Protein AF-Q9FH37-F1 (afdb_monomer_lite)

Sequence (234 aa):
MVSPENANWICDLIDADYGSFTIQGPGFSWPVQQPIGVSSNSSAGVDGSAGNSEASKEPGSKKRGRCESSSATSSKACREKQRRDRLNDKFMELGAILEPGNPPKTDKAAILVDAVRMVTQLRGEAQKLKDSNSSLQDKIKELKTEKNELRDEKQRLKTEKEKLEQQLKAMNAPQPSFFPAPPMMPTAFASAQGQAPGNKMVPIISYPGVAMWQFMPPASVDTSQDHVLRPPVA

pLDDT: mean 71.74, std 22.33, range [36.03, 98.81]

GO terms:
  GO:0005634 nucleus (C, IDA)
  GO:0005515 protein binding (F, IPI)
  GO:0006355 regulation of DNA-templated transcription (P, TAS)
  GO:0019760 glucosinolate metabolic process (P, IMP)
  GO:0000976 transcription cis-regulatory region binding (F, IPI)

InterPro domains:
  IPR011598 Myc-type, basic helix-loop-helix (bHLH) domain [PS50888] (71-122)
  IPR011598 Myc-type, basic helix-loop-helix (bHLH) domain [SM00353] (77-128)
  IPR036638 Helix-loop-helix DNA-binding domain superfamily [G3DSA:4.10.280.10] (62-120)
  IPR036638 Helix-loop-helix DNA-binding domain superfamily [SSF47459] (62-137)
  IPR044818 Transcription factor ILR3-like [PTHR46133] (19-234)
  IPR057075 Iron-related transcription factor 3, bHLH domain [PF23177] (72-161)

Radius of gyration: 47.77 Å; chains: 1; bounding box: 108×84×130 Å

Foldseek 3Di:
DDDDDDPCVVVVVVPPDPDDDDDDDDDDDDDDDDDDDDDDDDDDDDDDDDDDDDDDDDDDDDDDDDDPDDPPDDDPVRVVVVVVVVVQVVQQVLQCVLDPPDDGDPDSVVSVVSVVVVVVVVVVVVVVVVVVVVVVVVVVVVVVVVVVVVVVVVVVVVVVVVVVVVVVCVVPPPDPPPDDDDDDDDDDDDDDDDDDDDDPDDDPPPPDPDDCVVVDDPVVVDCVCVVVVDDDDD

Organism: Arabidopsis thaliana (NCBI:txid3702)

Secondary structure (DSSP, 8-state):
-PPPPP-THHHHHHHS--S-----S--------PPP--------------------------S-------TT---HHHHHHHHHHHHHHHHHHHHHHHSTTSPPP--HHHHHHHHHHHHHHHHHHHHHHHHHHHHHHHHHHHHHHHHHHHHHHHHHHHHHHHHHHHHHHHHSS-----SPPPPPPP-------------------------GGGGS-GGGS--TTHHHHSPPP-

Structure (mmCIF, N/CA/C/O backbone):
data_AF-Q9FH37-F1
#
_entry.id   AF-Q9FH37-F1
#
loop_
_atom_site.group_PDB
_atom_site.id
_atom_site.type_symbol
_atom_site.label_atom_id
_atom_site.label_alt_id
_atom_site.label_comp_id
_atom_site.label_asym_id
_atom_site.label_entity_id
_atom_site.label_seq_id
_atom_site.pdbx_PDB_ins_code
_atom_site.Cartn_x
_atom_site.Cartn_y
_atom_site.Cartn_z
_atom_site.occupancy
_atom_site.B_iso_or_equiv
_atom_site.auth_seq_id
_atom_site.auth_comp_id
_atom_site.auth_asym_id
_atom_site.auth_atom_id
_atom_site.pdbx_PDB_model_num
ATOM 1 N N . MET A 1 1 ? 7.361 37.239 -18.761 1.00 51.00 1 MET A N 1
ATOM 2 C CA . MET A 1 1 ? 6.430 36.382 -17.998 1.00 51.00 1 MET A CA 1
ATOM 3 C C . MET A 1 1 ? 6.103 35.189 -18.884 1.00 51.00 1 MET A C 1
ATOM 5 O O . MET A 1 1 ? 5.455 35.382 -19.901 1.00 51.00 1 MET A O 1
ATOM 9 N N . VAL A 1 2 ? 6.670 34.014 -18.599 1.00 51.75 2 VAL A N 1
ATOM 10 C CA . VAL A 1 2 ? 6.401 32.768 -19.343 1.00 51.75 2 VAL A CA 1
ATOM 11 C C . VAL A 1 2 ? 5.257 32.053 -18.631 1.00 51.75 2 VAL A C 1
ATOM 13 O O . VAL A 1 2 ? 5.350 31.789 -17.436 1.00 51.75 2 VAL A O 1
ATOM 16 N N . SER A 1 3 ? 4.166 31.824 -19.360 1.00 59.44 3 SER A N 1
ATOM 17 C CA . SER A 1 3 ? 2.970 31.122 -18.886 1.00 59.44 3 SER A CA 1
ATOM 18 C C . SER A 1 3 ? 3.271 29.621 -18.762 1.00 59.44 3 SER A C 1
ATOM 20 O O . SER A 1 3 ? 3.870 29.076 -19.690 1.00 59.44 3 SER A O 1
ATOM 22 N N . PRO A 1 4 ? 2.890 28.937 -17.669 1.00 67.69 4 PRO A N 1
ATOM 23 C CA . PRO A 1 4 ? 3.110 27.500 -17.546 1.00 67.69 4 PRO A CA 1
ATOM 24 C C . PRO A 1 4 ? 2.194 26.740 -18.518 1.00 67.69 4 PRO A C 1
ATOM 26 O O . PRO A 1 4 ? 0.983 26.961 -18.546 1.00 67.69 4 PRO A O 1
ATOM 29 N N . GLU A 1 5 ? 2.787 25.873 -19.341 1.00 65.88 5 GLU A N 1
ATOM 30 C CA . GLU A 1 5 ? 2.075 24.971 -20.249 1.00 65.88 5 GLU A CA 1
ATOM 31 C C . GLU A 1 5 ? 1.197 23.997 -19.447 1.00 65.88 5 GLU A C 1
ATOM 33 O O . GLU A 1 5 ? 1.632 23.347 -18.497 1.00 65.88 5 GLU A O 1
ATOM 38 N N . ASN A 1 6 ? -0.074 23.951 -19.834 1.00 58.12 6 ASN A N 1
ATOM 39 C CA . ASN A 1 6 ? -1.167 23.223 -19.208 1.00 58.12 6 ASN A CA 1
ATOM 40 C C . ASN A 1 6 ? -0.972 21.691 -19.307 1.00 58.12 6 ASN A C 1
ATOM 42 O O . ASN A 1 6 ? -0.981 21.130 -20.402 1.00 58.12 6 ASN A O 1
ATOM 46 N N . ALA A 1 7 ? -0.834 21.014 -18.161 1.00 65.06 7 ALA A N 1
ATOM 47 C CA . ALA A 1 7 ? -0.625 19.566 -18.040 1.00 65.06 7 ALA A CA 1
ATOM 48 C C . ALA A 1 7 ? -1.929 18.730 -17.998 1.00 65.06 7 ALA A C 1
ATOM 50 O O . ALA A 1 7 ? -1.902 17.572 -17.583 1.00 65.06 7 ALA A O 1
ATOM 51 N N . ASN A 1 8 ? -3.070 19.279 -18.431 1.00 61.53 8 ASN A N 1
ATOM 52 C CA . ASN A 1 8 ? -4.375 18.613 -18.300 1.00 61.53 8 ASN A CA 1
ATOM 53 C C . ASN A 1 8 ? -4.590 17.390 -19.210 1.00 61.53 8 ASN A C 1
ATOM 55 O O . ASN A 1 8 ? -5.489 16.603 -18.938 1.00 61.53 8 ASN A O 1
ATOM 59 N N . TRP A 1 9 ? -3.767 17.167 -20.239 1.00 81.00 9 TRP A N 1
ATOM 60 C CA . TRP A 1 9 ? -3.944 16.016 -21.142 1.00 81.00 9 TRP A CA 1
ATOM 61 C C . TRP A 1 9 ? -3.701 14.655 -20.461 1.00 81.00 9 TRP A C 1
ATOM 63 O O . TRP A 1 9 ? -4.148 13.626 -20.962 1.00 81.00 9 TRP A O 1
ATOM 73 N N . ILE A 1 10 ? -3.006 14.633 -19.317 1.00 64.69 10 ILE A N 1
ATOM 74 C CA . ILE A 1 10 ? -2.799 13.408 -18.532 1.00 64.69 10 ILE A CA 1
ATOM 75 C C . ILE A 1 10 ? -4.084 12.959 -17.827 1.00 64.69 10 ILE A C 1
ATOM 77 O O . ILE A 1 10 ? -4.285 11.757 -17.670 1.00 64.69 10 ILE A O 1
ATOM 81 N N . CYS A 1 11 ? -4.962 13.890 -17.439 1.00 56.81 11 CYS A N 1
ATOM 82 C CA . CYS A 1 11 ? -6.229 13.554 -16.789 1.00 56.81 11 CYS A CA 1
ATOM 83 C C . CYS A 1 11 ? -7.179 12.838 -17.760 1.00 56.81 11 CYS A C 1
ATOM 85 O O . CYS A 1 11 ? -7.791 11.841 -17.386 1.00 56.81 11 CYS A O 1
ATOM 87 N N . ASP A 1 12 ? -7.202 13.252 -19.030 1.00 58.31 12 ASP A N 1
ATOM 88 C CA . ASP A 1 12 ? -8.061 12.638 -20.053 1.00 58.31 12 ASP A CA 1
ATOM 89 C C . ASP A 1 12 ? -7.682 11.174 -20.355 1.00 58.31 12 ASP A C 1
ATOM 91 O O . ASP A 1 12 ? -8.530 10.387 -20.765 1.00 58.31 12 ASP A O 1
ATOM 95 N N . LEU A 1 13 ? -6.432 10.763 -20.101 1.00 58.25 13 LEU A N 1
ATOM 96 C CA . LEU A 1 13 ? -6.005 9.363 -20.253 1.00 58.25 13 LEU A CA 1
ATOM 97 C C . LEU A 1 13 ? -6.378 8.491 -19.039 1.00 58.25 13 LEU A C 1
ATOM 99 O O . LEU A 1 13 ? -6.334 7.263 -19.119 1.00 58.25 13 LEU A O 1
ATOM 103 N N . ILE A 1 14 ? -6.709 9.115 -17.907 1.00 58.34 14 ILE A N 1
ATOM 104 C CA . ILE A 1 14 ? -7.050 8.433 -16.652 1.00 58.34 14 ILE A CA 1
ATOM 105 C C . ILE A 1 14 ? -8.559 8.158 -16.575 1.00 58.34 14 ILE A C 1
ATOM 107 O O . ILE A 1 14 ? -8.947 7.130 -16.021 1.00 58.34 14 ILE A O 1
ATOM 111 N N . ASP A 1 15 ? -9.391 8.998 -17.195 1.00 55.94 15 ASP A N 1
ATOM 112 C CA . ASP A 1 15 ? -10.853 8.838 -17.191 1.00 55.94 15 ASP A CA 1
ATOM 113 C C . ASP A 1 15 ? -11.409 8.014 -18.374 1.00 55.94 15 ASP A C 1
ATOM 115 O O . ASP A 1 15 ? -12.576 7.620 -18.353 1.00 55.94 15 ASP A O 1
ATOM 119 N N . ALA A 1 16 ? -10.596 7.702 -19.391 1.00 57.41 16 ALA A N 1
ATOM 120 C CA . ALA A 1 16 ? -11.089 7.183 -20.672 1.00 57.41 16 ALA A CA 1
ATOM 121 C C . ALA A 1 16 ? -11.185 5.651 -20.841 1.00 57.41 16 ALA A C 1
ATOM 123 O O . ALA A 1 16 ? -11.584 5.229 -21.922 1.00 57.41 16 ALA A O 1
ATOM 124 N N . ASP A 1 17 ? -10.880 4.795 -19.854 1.00 48.19 17 ASP A N 1
ATOM 125 C CA . ASP A 1 17 ? -11.093 3.346 -20.064 1.00 48.19 17 ASP A CA 1
ATOM 126 C C . ASP A 1 17 ? -11.334 2.532 -18.776 1.00 48.19 17 ASP A C 1
ATOM 128 O O . ASP A 1 17 ? -10.464 1.841 -18.242 1.00 48.19 17 ASP A O 1
ATOM 132 N N . TYR A 1 18 ? -12.582 2.564 -18.294 1.00 49.81 18 TYR A N 1
ATOM 133 C CA . TYR A 1 18 ? -13.193 1.443 -17.566 1.00 49.81 18 TYR A CA 1
ATOM 134 C C . TYR A 1 18 ? -13.559 0.353 -18.591 1.00 49.81 18 TYR A C 1
ATOM 136 O O . TYR A 1 18 ? -14.726 0.110 -18.888 1.00 49.81 18 TYR A O 1
ATOM 144 N N . GLY A 1 19 ? -12.547 -0.281 -19.176 1.00 44.78 19 GLY A N 1
ATOM 145 C CA . GLY A 1 19 ? -12.723 -1.238 -20.261 1.00 44.78 19 GLY A CA 1
ATOM 146 C C . GLY A 1 19 ? -11.503 -2.137 -20.382 1.00 44.78 19 GLY A C 1
ATOM 147 O O . GLY A 1 19 ? -10.448 -1.716 -20.826 1.00 44.78 19 GLY A O 1
ATOM 148 N N . SER A 1 20 ? -11.647 -3.377 -19.917 1.00 36.75 20 SER A N 1
ATOM 149 C CA . SER A 1 20 ? -10.741 -4.521 -20.090 1.00 36.75 20 SER A CA 1
ATOM 150 C C . SER A 1 20 ? -9.652 -4.358 -21.172 1.00 36.75 20 SER A C 1
ATOM 152 O O . SER A 1 20 ? -9.883 -4.661 -22.342 1.00 36.75 20 SER A O 1
ATOM 154 N N . PHE A 1 21 ? -8.432 -3.970 -20.784 1.00 42.75 21 PHE A N 1
ATOM 155 C CA . PHE A 1 21 ? -7.265 -4.133 -21.651 1.00 42.75 21 PHE A CA 1
ATOM 156 C C . PHE A 1 21 ? -6.547 -5.432 -21.277 1.00 42.75 21 PHE A C 1
ATOM 158 O O . PHE A 1 21 ? -5.747 -5.500 -20.343 1.00 42.75 21 PHE A O 1
ATOM 165 N N . THR A 1 22 ? -6.879 -6.499 -22.003 1.00 39.38 22 THR A N 1
ATOM 166 C CA . THR A 1 22 ? -6.194 -7.792 -21.910 1.00 39.38 22 THR A CA 1
ATOM 167 C C . THR A 1 22 ? -4.889 -7.691 -22.707 1.00 39.38 22 THR A C 1
ATOM 169 O O . THR A 1 22 ? -4.903 -7.824 -23.927 1.00 39.38 22 THR A O 1
ATOM 172 N N . ILE A 1 23 ? -3.752 -7.423 -22.054 1.00 44.50 23 ILE A N 1
ATOM 173 C CA . ILE A 1 23 ? -2.437 -7.472 -22.720 1.00 44.50 23 ILE A CA 1
ATOM 174 C C . ILE A 1 23 ? -1.998 -8.937 -22.816 1.00 44.50 23 ILE A C 1
ATOM 176 O O . ILE A 1 23 ? -1.414 -9.493 -21.887 1.00 44.50 23 ILE A O 1
ATOM 180 N N . GLN A 1 24 ? -2.296 -9.570 -23.952 1.00 41.78 24 GLN A N 1
ATOM 181 C CA . GLN A 1 24 ? -1.564 -10.747 -24.418 1.00 41.78 24 GLN A CA 1
ATOM 182 C C . GLN A 1 24 ? -0.189 -10.312 -24.957 1.00 41.78 24 GLN A C 1
ATOM 184 O O . GLN A 1 24 ? -0.035 -9.208 -25.474 1.00 41.78 24 GLN A O 1
ATOM 189 N N . GLY A 1 25 ? 0.814 -11.174 -24.764 1.00 38.06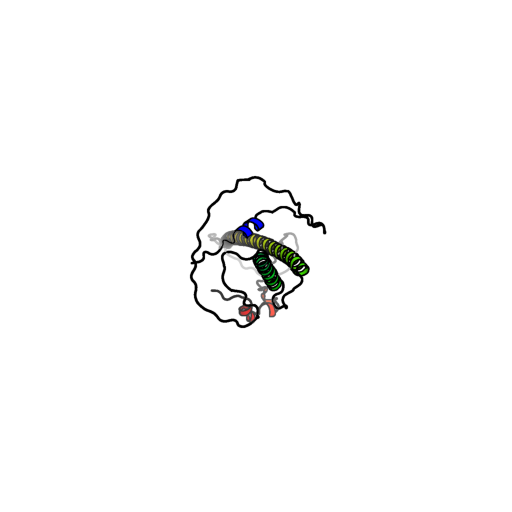 25 GLY A N 1
ATOM 190 C CA . GLY A 1 25 ? 2.238 -10.939 -25.030 1.00 38.06 25 GLY A CA 1
ATOM 191 C C . GLY A 1 25 ? 2.635 -10.648 -26.492 1.00 38.06 25 GLY A C 1
ATOM 192 O O . GLY A 1 25 ? 1.797 -10.447 -27.364 1.00 38.06 25 GLY A O 1
ATOM 193 N N . PRO A 1 26 ? 3.948 -10.575 -26.764 1.00 39.66 26 PRO A N 1
ATOM 194 C CA . PRO A 1 26 ? 4.593 -9.401 -27.339 1.00 39.66 26 PRO A CA 1
ATOM 195 C C . PRO A 1 26 ? 4.532 -9.368 -28.869 1.00 39.66 26 PRO A C 1
ATOM 197 O O . PRO A 1 26 ? 5.073 -10.232 -29.553 1.00 39.66 26 PRO A O 1
ATOM 200 N N . GLY A 1 27 ? 3.953 -8.297 -29.402 1.00 39.53 27 GLY A N 1
ATOM 201 C CA . GLY A 1 27 ? 3.953 -7.989 -30.827 1.00 39.53 27 GLY A CA 1
ATOM 202 C C . GLY A 1 27 ? 3.628 -6.518 -31.039 1.00 39.53 27 GLY A C 1
ATOM 203 O O . GLY A 1 27 ? 2.481 -6.155 -31.271 1.00 39.53 27 GLY A O 1
ATOM 204 N N . PHE A 1 28 ? 4.637 -5.654 -30.921 1.00 37.94 28 PHE A N 1
ATOM 205 C CA . PHE A 1 28 ? 4.519 -4.248 -31.301 1.00 37.94 28 PHE A CA 1
ATOM 206 C C . PHE A 1 28 ? 4.193 -4.154 -32.799 1.00 37.94 28 PHE A C 1
ATOM 208 O O . PHE A 1 28 ? 5.048 -4.428 -33.638 1.00 37.94 28 PHE A O 1
ATOM 215 N N . SER A 1 29 ? 2.981 -3.718 -33.141 1.00 44.75 29 SER A N 1
ATOM 216 C CA . SER A 1 29 ? 2.674 -3.184 -34.469 1.00 44.75 29 SER A CA 1
ATOM 217 C C . SER A 1 29 ? 1.838 -1.916 -34.300 1.00 44.75 29 SER A C 1
ATOM 219 O O . SER A 1 29 ? 0.693 -1.955 -33.866 1.00 44.75 29 SER A O 1
ATOM 221 N N . TRP A 1 30 ? 2.448 -0.762 -34.568 1.00 45.38 30 TRP A N 1
ATOM 222 C CA . TRP A 1 30 ? 1.703 0.482 -34.757 1.00 45.38 30 TRP A CA 1
ATOM 223 C C . TRP A 1 30 ? 1.328 0.575 -36.240 1.00 45.38 30 TRP A C 1
ATOM 225 O O . TRP A 1 30 ? 2.212 0.387 -37.083 1.00 45.38 30 TRP A O 1
ATOM 235 N N . PRO A 1 31 ? 0.068 0.874 -36.596 1.00 56.94 31 PRO A N 1
ATOM 236 C CA . PRO A 1 31 ? -0.305 1.079 -37.984 1.00 56.94 31 PRO A CA 1
ATOM 237 C C . PRO A 1 31 ? 0.197 2.456 -38.440 1.00 56.94 31 PRO A C 1
ATOM 239 O O . PRO A 1 31 ? -0.286 3.496 -37.999 1.00 56.94 31 PRO A O 1
ATOM 242 N N . VAL A 1 32 ? 1.185 2.467 -39.337 1.00 47.66 32 VAL A N 1
ATOM 243 C CA . VAL A 1 32 ? 1.506 3.639 -40.161 1.00 47.66 32 VAL A CA 1
ATOM 244 C C . VAL A 1 32 ? 0.423 3.743 -41.231 1.00 47.66 32 VAL A C 1
ATOM 246 O O . VAL A 1 32 ? 0.390 2.930 -42.152 1.00 47.66 32 VAL A O 1
ATOM 249 N N . GLN A 1 33 ? -0.451 4.743 -41.119 1.00 47.16 33 GLN A N 1
ATOM 250 C CA . GLN A 1 33 ? -1.333 5.155 -42.209 1.00 47.16 33 GLN A CA 1
ATOM 251 C C . GLN A 1 33 ? -0.917 6.533 -42.750 1.00 47.16 33 GLN A C 1
ATOM 253 O O . GLN A 1 33 ? -0.410 7.392 -42.034 1.00 47.16 33 GLN A O 1
ATOM 258 N N . GLN A 1 34 ? -1.054 6.633 -44.068 1.00 46.88 34 GLN A N 1
ATOM 259 C CA . GLN A 1 34 ? -0.417 7.504 -45.057 1.00 46.88 34 GLN A CA 1
ATOM 260 C C . GLN A 1 34 ? -0.869 8.993 -45.067 1.00 46.88 34 GLN A C 1
ATOM 262 O O . GLN A 1 34 ? -1.761 9.367 -44.310 1.00 46.88 34 GLN A O 1
ATOM 267 N N . PRO A 1 35 ? -0.218 9.863 -45.880 1.00 42.03 35 PRO A N 1
ATOM 268 C CA . PRO A 1 35 ? -0.064 11.293 -45.617 1.00 42.03 35 PRO A CA 1
ATOM 269 C C . PRO A 1 35 ? -1.174 12.177 -46.204 1.00 42.03 35 PRO A C 1
ATOM 271 O O . PRO A 1 35 ? -1.732 11.896 -47.263 1.00 42.03 35 PRO A O 1
ATOM 274 N N . ILE A 1 36 ? -1.420 13.310 -45.540 1.00 54.34 36 ILE A N 1
ATOM 275 C CA . ILE A 1 36 ? -2.293 14.391 -46.017 1.00 54.34 36 ILE A CA 1
ATOM 276 C C . ILE A 1 36 ? -1.562 15.185 -47.103 1.00 54.34 36 ILE A C 1
ATOM 278 O O . ILE A 1 36 ? -0.421 15.615 -46.925 1.00 54.34 36 ILE A O 1
ATOM 282 N N . GLY A 1 37 ? -2.231 15.336 -48.244 1.00 44.91 37 GLY A N 1
ATOM 283 C CA . GLY A 1 37 ? -1.722 16.014 -49.422 1.00 44.91 37 GLY A CA 1
ATOM 284 C C . GLY A 1 37 ? -1.920 17.531 -49.462 1.00 44.91 37 GLY A C 1
ATOM 285 O O . GLY A 1 37 ? -2.526 18.148 -48.594 1.00 44.91 37 GLY A O 1
ATOM 286 N N . VAL A 1 38 ? -1.471 18.043 -50.612 1.00 42.38 38 VAL A N 1
ATOM 287 C CA . VAL A 1 38 ? -1.905 19.252 -51.329 1.00 42.38 38 VAL A CA 1
ATOM 288 C C . VAL A 1 38 ? -1.475 20.610 -50.754 1.00 42.38 38 VAL A C 1
ATOM 290 O O . VAL A 1 38 ? -2.142 21.193 -49.908 1.00 42.38 38 VAL A O 1
ATOM 293 N N . SER A 1 39 ? -0.427 21.196 -51.344 1.00 43.56 39 SER A N 1
ATOM 294 C CA . SER A 1 39 ? -0.581 22.391 -52.199 1.00 43.56 39 SER A CA 1
ATOM 295 C C . SER A 1 39 ? 0.755 22.831 -52.801 1.00 43.56 39 SER A C 1
ATOM 297 O O . SER A 1 39 ? 1.699 23.191 -52.101 1.00 43.56 39 SER A O 1
ATOM 299 N N . SER A 1 40 ? 0.803 22.802 -54.132 1.00 41.91 40 SER A N 1
ATOM 300 C CA . SER A 1 40 ? 1.733 23.560 -54.968 1.00 41.91 40 SER A CA 1
ATOM 301 C C . SER A 1 40 ? 1.447 25.060 -54.829 1.00 41.91 40 SER A C 1
ATOM 303 O O . SER A 1 40 ? 0.297 25.413 -54.590 1.00 41.91 40 SER A O 1
ATOM 305 N N . ASN A 1 41 ? 2.461 25.922 -54.992 1.00 47.75 41 ASN A N 1
ATOM 306 C CA . ASN A 1 41 ? 2.392 27.129 -55.833 1.00 47.75 41 ASN A CA 1
ATOM 307 C C . ASN A 1 41 ? 3.756 27.850 -55.934 1.00 47.75 41 ASN A C 1
ATOM 309 O O . ASN A 1 41 ? 4.321 28.323 -54.954 1.00 47.75 41 ASN A O 1
ATOM 313 N N . SER A 1 42 ? 4.254 27.863 -57.175 1.00 43.56 42 SER A N 1
ATOM 314 C CA . SER A 1 42 ? 4.895 28.953 -57.933 1.00 43.56 42 SER A CA 1
ATOM 315 C C . SER A 1 42 ? 5.838 29.971 -57.262 1.00 43.56 42 SER A C 1
ATOM 317 O O . SER A 1 42 ? 5.446 30.837 -56.489 1.00 43.56 42 SER A O 1
ATOM 319 N N . SER A 1 43 ? 7.067 29.913 -57.777 1.00 36.03 43 SER A N 1
ATOM 320 C CA . SER A 1 43 ? 8.114 30.931 -57.953 1.00 36.03 43 SER A CA 1
ATOM 321 C C . SER A 1 43 ? 7.655 32.352 -58.360 1.00 36.03 43 SER A C 1
ATOM 323 O O . SER A 1 43 ? 6.859 32.505 -59.281 1.00 36.03 43 SER A O 1
ATOM 325 N N . ALA A 1 44 ? 8.251 33.363 -57.706 1.00 51.47 44 ALA A N 1
ATOM 326 C CA . ALA A 1 44 ? 8.668 34.707 -58.173 1.00 51.47 44 ALA A CA 1
ATOM 327 C C . ALA A 1 44 ? 9.289 35.411 -56.936 1.00 51.47 44 ALA A C 1
ATOM 329 O O . ALA A 1 44 ? 8.674 35.420 -55.879 1.00 51.47 44 ALA A O 1
ATOM 330 N N . GLY A 1 45 ? 10.559 35.818 -56.889 1.00 45.31 45 GLY A N 1
ATOM 331 C CA . GLY A 1 45 ? 11.138 36.931 -57.636 1.00 45.31 45 GLY A CA 1
ATOM 332 C C . GLY A 1 45 ? 11.182 38.181 -56.743 1.00 45.31 45 GLY A C 1
ATOM 333 O O . GLY A 1 45 ? 10.196 38.899 -56.675 1.00 45.31 45 GLY A O 1
ATOM 334 N N . VAL A 1 46 ? 12.299 38.435 -56.052 1.00 61.12 46 VAL A N 1
ATOM 335 C CA . VAL A 1 46 ? 12.705 39.792 -55.633 1.00 61.12 46 VAL A CA 1
ATOM 336 C C . VAL A 1 46 ? 14.194 39.802 -55.284 1.00 61.12 46 VAL A C 1
ATOM 338 O O . VAL A 1 46 ? 14.662 39.134 -54.364 1.00 61.12 46 VAL A O 1
ATOM 341 N N . ASP A 1 47 ? 14.900 40.548 -56.121 1.00 45.66 47 ASP A N 1
ATOM 342 C CA . ASP A 1 47 ? 16.310 40.901 -56.100 1.00 45.66 47 ASP A CA 1
ATOM 343 C C . ASP A 1 47 ? 16.556 41.997 -55.044 1.00 45.66 47 ASP A C 1
ATOM 345 O O . ASP A 1 47 ? 15.697 42.853 -54.821 1.00 45.66 47 ASP A O 1
ATOM 349 N N . GLY A 1 48 ? 17.700 41.958 -54.360 1.00 50.78 48 GLY A N 1
ATOM 350 C CA . GLY A 1 48 ? 17.943 42.718 -53.128 1.00 50.78 48 GLY A CA 1
ATOM 351 C C . GLY A 1 48 ? 19.396 43.152 -52.963 1.00 50.78 48 GLY A C 1
ATOM 352 O O . GLY A 1 48 ? 20.115 42.612 -52.131 1.00 50.78 48 GLY A O 1
ATOM 353 N N . SER A 1 49 ? 19.775 44.113 -53.806 1.00 54.34 49 SER A N 1
ATOM 354 C CA . SER A 1 49 ? 20.885 45.081 -53.781 1.00 54.34 49 SER A CA 1
ATOM 355 C C . SER A 1 49 ? 22.013 44.957 -52.741 1.00 54.34 49 SER A C 1
ATOM 357 O O . SER A 1 49 ? 21.820 45.034 -51.529 1.00 54.34 49 SER A O 1
ATOM 359 N N . ALA A 1 50 ? 23.230 44.958 -53.290 1.00 48.53 50 ALA A N 1
ATOM 360 C CA . ALA A 1 50 ? 24.531 45.027 -52.642 1.00 48.53 50 ALA A CA 1
ATOM 361 C C . ALA A 1 50 ? 24.801 46.343 -51.883 1.00 48.53 50 ALA A C 1
ATOM 363 O O . ALA A 1 50 ? 24.482 47.432 -52.357 1.00 48.53 50 ALA A O 1
ATOM 364 N N . GLY A 1 51 ? 25.495 46.224 -50.747 1.00 64.00 51 GLY A N 1
ATOM 365 C CA . GLY A 1 51 ? 26.185 47.311 -50.055 1.00 64.00 51 GLY A CA 1
ATOM 366 C C . GLY A 1 51 ? 27.626 46.891 -49.772 1.00 64.00 51 GLY A C 1
ATOM 367 O O . GLY A 1 51 ? 27.873 46.071 -48.892 1.00 64.00 51 GLY A O 1
ATOM 368 N N . ASN A 1 52 ? 28.562 47.417 -50.563 1.00 46.22 52 ASN A N 1
ATOM 369 C CA . ASN A 1 52 ? 30.002 47.226 -50.414 1.00 46.22 52 ASN A CA 1
ATOM 370 C C . ASN A 1 52 ? 30.555 48.257 -49.416 1.00 46.22 52 ASN A C 1
ATOM 372 O O . ASN A 1 52 ? 30.292 49.450 -49.556 1.00 46.22 52 ASN A O 1
ATOM 376 N N . SER A 1 53 ? 31.348 47.809 -48.446 1.00 61.34 53 SER A N 1
ATOM 377 C CA . SER A 1 53 ? 32.230 48.660 -47.648 1.00 61.34 53 SER A CA 1
ATOM 378 C C . SER A 1 53 ? 33.555 47.928 -47.471 1.00 61.34 53 SER A C 1
ATOM 380 O O . SER A 1 53 ? 33.633 46.830 -46.926 1.00 61.34 53 SER A O 1
ATOM 382 N N . GLU A 1 54 ? 34.577 48.560 -48.024 1.00 47.59 54 GLU A N 1
ATOM 383 C CA . GLU A 1 54 ? 35.969 48.158 -48.110 1.00 47.59 54 GLU A CA 1
ATOM 384 C C . GLU A 1 54 ? 36.745 48.775 -46.939 1.00 47.59 54 GLU A C 1
ATOM 386 O O . GLU A 1 54 ? 36.655 49.985 -46.754 1.00 47.59 54 GLU A O 1
ATOM 391 N N . ALA A 1 55 ? 37.507 47.980 -46.170 1.00 52.44 55 ALA A N 1
ATOM 392 C CA . ALA A 1 55 ? 38.731 48.443 -45.492 1.00 52.44 55 ALA A CA 1
ATOM 393 C C . ALA A 1 55 ? 39.535 47.321 -44.786 1.00 52.44 55 ALA A C 1
ATOM 395 O O . ALA A 1 55 ? 39.180 46.830 -43.719 1.00 52.44 55 ALA A O 1
ATOM 396 N N . SER A 1 56 ? 40.724 47.082 -45.346 1.00 53.44 56 SER A N 1
ATOM 397 C CA . SER A 1 56 ? 42.007 46.733 -44.706 1.00 53.44 56 SER A CA 1
ATOM 398 C C . SER A 1 56 ? 42.355 45.291 -44.258 1.00 53.44 56 SER A C 1
ATOM 400 O O . SER A 1 56 ? 41.695 44.640 -43.457 1.00 53.44 56 SER A O 1
ATOM 402 N N . LYS A 1 57 ? 43.503 44.878 -44.819 1.00 48.50 57 LYS A N 1
ATOM 403 C CA . LYS A 1 57 ? 44.393 43.716 -44.648 1.00 48.50 57 LYS A CA 1
ATOM 404 C C . LYS A 1 57 ? 44.735 43.290 -43.209 1.00 48.50 57 LYS A C 1
ATOM 406 O O . LYS A 1 57 ? 45.133 44.138 -42.422 1.00 48.50 57 LYS A O 1
ATOM 411 N N . GLU A 1 58 ? 44.834 41.973 -42.978 1.00 56.44 58 GLU A N 1
ATOM 412 C CA . GLU A 1 58 ? 46.094 41.221 -42.717 1.00 56.44 58 GLU A CA 1
ATOM 413 C C . GLU A 1 58 ? 45.801 39.710 -42.493 1.00 56.44 58 GLU A C 1
ATOM 415 O O . GLU A 1 58 ? 44.713 39.374 -42.019 1.00 56.44 58 GLU A O 1
ATOM 420 N N . PRO A 1 59 ? 46.703 38.769 -42.855 1.00 45.59 59 PRO A N 1
ATOM 421 C CA . PRO A 1 59 ? 46.401 37.340 -42.918 1.00 45.59 59 PRO A CA 1
ATOM 422 C C . PRO A 1 59 ? 46.971 36.570 -41.715 1.00 45.59 59 PRO A C 1
ATOM 424 O O . PRO A 1 59 ? 48.180 36.518 -41.513 1.00 45.59 59 PRO A O 1
ATOM 427 N N . GLY A 1 60 ? 46.133 35.870 -40.946 1.00 44.81 60 GLY A N 1
ATOM 428 C CA . GLY A 1 60 ? 46.648 35.069 -39.834 1.00 44.81 60 GLY A CA 1
ATOM 429 C C . GLY A 1 60 ? 45.678 34.037 -39.272 1.00 44.81 60 GLY A C 1
ATOM 430 O O . GLY A 1 60 ? 44.587 34.366 -38.829 1.00 44.81 60 GLY A O 1
ATOM 431 N N . SER A 1 61 ? 46.150 32.790 -39.210 1.00 57.03 61 SER A N 1
ATOM 432 C CA . SER A 1 61 ? 45.677 31.714 -38.323 1.00 57.03 61 SER A CA 1
ATOM 433 C C . SER A 1 61 ? 44.466 30.872 -38.757 1.00 57.03 61 SER A C 1
ATOM 435 O O . SER A 1 61 ? 43.320 31.045 -38.353 1.00 57.03 61 SER A O 1
ATOM 437 N N . LYS A 1 62 ? 44.804 29.796 -39.479 1.00 48.34 62 LYS A N 1
ATOM 438 C CA . LYS A 1 62 ? 44.052 28.537 -39.588 1.00 48.34 62 LYS A CA 1
ATOM 439 C C . LYS A 1 62 ? 43.738 27.951 -38.195 1.00 48.34 62 LYS A C 1
ATOM 441 O O . LYS A 1 62 ? 44.549 27.201 -37.659 1.00 48.34 62 LYS A O 1
ATOM 446 N N . LYS A 1 63 ? 42.547 28.190 -37.636 1.00 50.88 63 LYS A N 1
ATOM 447 C CA . LYS A 1 63 ? 41.878 27.238 -36.722 1.00 50.88 63 LYS A CA 1
ATOM 448 C C . LYS A 1 63 ? 40.400 27.600 -36.530 1.00 50.88 63 LYS A C 1
ATOM 450 O O . LYS A 1 63 ? 40.073 28.677 -36.061 1.00 50.88 63 LYS A O 1
ATOM 455 N N . ARG A 1 64 ? 39.536 26.662 -36.933 1.00 51.28 64 ARG A N 1
ATOM 456 C CA . ARG A 1 64 ? 38.062 26.602 -36.827 1.00 51.28 64 ARG A CA 1
ATOM 457 C C . ARG A 1 64 ? 37.428 27.561 -35.797 1.00 51.28 64 ARG A C 1
ATOM 459 O O . ARG A 1 64 ? 37.189 27.166 -34.662 1.00 51.28 64 ARG A O 1
ATOM 466 N N . GLY A 1 65 ? 37.064 28.767 -36.226 1.00 40.34 65 GLY A N 1
ATOM 467 C CA . GLY A 1 65 ? 36.123 29.635 -35.514 1.00 40.34 65 GLY A CA 1
ATOM 468 C C . GLY A 1 65 ? 34.716 29.397 -36.051 1.00 40.34 65 GLY A C 1
ATOM 469 O O . GLY A 1 65 ? 34.353 29.931 -37.096 1.00 40.34 65 GLY A O 1
ATOM 470 N N . ARG A 1 66 ? 33.927 28.543 -35.393 1.00 61.00 66 ARG A N 1
ATOM 471 C CA . ARG A 1 66 ? 32.505 28.395 -35.723 1.00 61.00 66 ARG A CA 1
ATOM 472 C C . ARG A 1 66 ? 31.750 29.523 -35.022 1.00 61.00 66 ARG A C 1
ATOM 474 O O . ARG A 1 66 ? 31.594 29.466 -33.812 1.00 61.00 66 ARG A O 1
ATOM 481 N N . CYS A 1 67 ? 31.320 30.524 -35.794 1.00 49.81 67 CYS A N 1
ATOM 482 C CA . CYS A 1 67 ? 30.497 31.639 -35.322 1.00 49.81 67 CYS A CA 1
ATOM 483 C C . CYS A 1 67 ? 29.261 31.150 -34.555 1.00 49.81 67 CYS A C 1
ATOM 485 O O . CYS A 1 67 ? 28.418 30.427 -35.095 1.00 49.81 67 CYS A O 1
ATOM 487 N N . GLU A 1 68 ? 29.158 31.598 -33.308 1.00 45.66 68 GLU A N 1
ATOM 488 C CA . GLU A 1 68 ? 27.952 31.617 -32.489 1.00 45.66 68 GLU A CA 1
ATOM 489 C C . GLU A 1 68 ? 27.107 32.839 -32.882 1.00 45.66 68 GLU A C 1
ATOM 491 O O . GLU A 1 68 ? 27.190 33.894 -32.268 1.00 45.66 68 GLU A O 1
ATOM 496 N N . SER A 1 69 ? 26.314 32.732 -33.949 1.00 48.16 69 SER A N 1
ATOM 497 C CA . SER A 1 69 ? 25.253 33.705 -34.255 1.00 48.16 69 SER A CA 1
ATOM 498 C C . SER A 1 69 ? 24.301 33.147 -35.315 1.00 48.16 69 SER A C 1
ATOM 500 O O . SER A 1 69 ? 24.585 33.158 -36.507 1.00 48.16 69 SER A O 1
ATOM 502 N N . SER A 1 70 ? 23.170 32.580 -34.883 1.00 45.78 70 SER A N 1
ATOM 503 C CA . SER A 1 70 ? 21.904 32.528 -35.647 1.00 45.78 70 SER A CA 1
ATOM 504 C C . SER A 1 70 ? 20.899 31.606 -34.954 1.00 45.78 70 SER A C 1
ATOM 506 O O . SER A 1 70 ? 20.713 30.440 -35.300 1.00 45.78 70 SER A O 1
ATOM 508 N N . SER A 1 71 ? 20.153 32.169 -34.009 1.00 55.97 71 SER A N 1
ATOM 509 C CA . SER A 1 71 ? 18.877 31.604 -33.553 1.00 55.97 71 SER A CA 1
ATOM 510 C C . SER A 1 71 ? 17.831 31.488 -34.683 1.00 55.97 71 SER A C 1
ATOM 512 O O . SER A 1 71 ? 16.810 30.836 -34.490 1.00 55.97 71 SER A O 1
ATOM 514 N N . ALA A 1 72 ? 18.090 32.051 -35.873 1.00 59.31 72 ALA A N 1
ATOM 515 C CA . ALA A 1 72 ? 17.166 32.065 -37.009 1.00 59.31 72 ALA A CA 1
ATOM 516 C C . ALA A 1 72 ? 17.287 30.873 -37.989 1.00 59.31 72 ALA A C 1
ATOM 518 O O . ALA A 1 72 ? 16.330 30.591 -38.704 1.00 59.31 72 ALA A O 1
ATOM 519 N N . THR A 1 73 ? 18.406 30.134 -38.038 1.00 65.50 73 THR A N 1
ATOM 520 C CA . THR A 1 73 ? 18.600 29.035 -39.014 1.00 65.50 73 THR A CA 1
ATOM 521 C C . THR A 1 73 ? 19.437 27.887 -38.444 1.00 65.50 73 THR A C 1
ATOM 523 O O . THR A 1 73 ? 20.501 27.523 -38.945 1.00 65.50 73 THR A O 1
ATOM 526 N N . SER A 1 74 ? 18.949 27.239 -37.384 1.00 74.38 74 SER A N 1
ATOM 527 C CA . SER A 1 74 ? 19.565 25.987 -36.929 1.00 74.38 74 SER A CA 1
ATOM 528 C C . SER A 1 74 ? 19.622 24.980 -38.088 1.00 74.38 74 SER A C 1
ATOM 530 O O . SER A 1 74 ? 18.639 24.754 -38.787 1.00 74.38 74 SER A O 1
ATOM 532 N N . SER A 1 75 ? 20.778 24.363 -38.337 1.00 88.88 75 SER A N 1
ATOM 533 C CA . SER A 1 75 ? 20.857 23.269 -39.316 1.00 88.88 75 SER A CA 1
ATOM 534 C C . SER A 1 75 ? 19.886 22.145 -38.920 1.00 88.88 75 SER A C 1
ATOM 536 O O . SER A 1 75 ? 19.667 21.913 -37.727 1.00 88.88 75 SER A O 1
ATOM 538 N N . LYS A 1 76 ? 19.338 21.403 -39.894 1.00 95.06 76 LYS A N 1
ATOM 539 C CA . LYS A 1 76 ? 18.496 20.211 -39.649 1.00 95.06 76 LYS A CA 1
ATOM 540 C C . LYS A 1 76 ? 19.135 19.269 -38.618 1.00 95.06 76 LYS A C 1
ATOM 542 O O . LYS A 1 76 ? 18.444 18.766 -37.740 1.00 95.06 76 LYS A O 1
ATOM 547 N N . ALA A 1 77 ? 20.459 19.111 -38.672 1.00 95.31 77 ALA A N 1
ATOM 548 C CA . ALA A 1 77 ? 21.221 18.313 -37.715 1.00 95.31 77 ALA A CA 1
ATOM 549 C C . ALA A 1 77 ? 21.208 18.889 -36.285 1.00 95.31 77 ALA A C 1
ATOM 551 O O . ALA A 1 77 ? 21.115 18.135 -35.322 1.00 95.31 77 ALA A O 1
ATOM 552 N N . CYS A 1 78 ? 21.270 20.217 -36.133 1.00 96.38 78 CYS A N 1
ATOM 553 C CA . CYS A 1 78 ? 21.219 20.883 -34.828 1.00 96.38 78 CYS A CA 1
ATOM 554 C C . CYS A 1 78 ? 19.840 20.716 -34.172 1.00 96.38 78 CYS A C 1
ATOM 556 O O . CYS A 1 78 ? 19.755 20.335 -33.007 1.00 96.38 78 CYS A O 1
ATOM 558 N N . ARG A 1 79 ? 18.758 20.904 -34.942 1.00 95.44 79 ARG A N 1
ATOM 559 C CA . ARG A 1 79 ? 17.389 20.661 -34.453 1.00 95.44 79 ARG A CA 1
ATOM 560 C C . ARG A 1 79 ? 17.180 19.214 -34.026 1.00 95.44 79 ARG A C 1
ATOM 562 O O . ARG A 1 79 ? 16.600 18.959 -32.977 1.00 95.44 79 ARG A O 1
ATOM 569 N N . GLU A 1 80 ? 17.683 18.272 -34.820 1.00 97.44 80 GLU A N 1
ATOM 570 C CA . GLU A 1 80 ? 17.591 16.847 -34.507 1.00 97.44 80 GLU A CA 1
ATOM 571 C C . GLU A 1 80 ? 18.370 16.483 -33.241 1.00 97.44 80 GLU A C 1
ATOM 573 O O . GLU A 1 80 ? 17.856 15.749 -32.398 1.00 97.44 80 GLU A O 1
ATOM 578 N N . LYS A 1 81 ? 19.581 17.032 -33.070 1.00 97.12 81 LYS A N 1
ATOM 579 C CA . LYS A 1 81 ? 20.353 16.863 -31.835 1.00 97.12 81 LYS A CA 1
ATOM 580 C C . LYS A 1 81 ? 19.564 17.375 -30.631 1.00 97.12 81 LYS A C 1
ATOM 582 O O . LYS A 1 81 ? 19.383 16.629 -29.681 1.00 97.12 81 LYS A O 1
ATOM 587 N N . GLN A 1 82 ? 19.020 18.591 -30.705 1.00 96.69 82 GLN A N 1
ATOM 588 C CA . GLN A 1 82 ? 18.215 19.155 -29.621 1.00 96.69 82 GLN A CA 1
ATOM 589 C C . GLN A 1 82 ? 16.978 18.297 -29.305 1.00 96.69 82 GLN A C 1
ATOM 591 O O . GLN A 1 82 ? 16.649 18.106 -28.138 1.00 96.69 82 GLN A O 1
ATOM 596 N N . ARG A 1 83 ? 16.305 17.738 -30.322 1.00 97.81 83 ARG A N 1
ATOM 597 C CA . ARG A 1 83 ? 15.190 16.800 -30.115 1.00 97.81 83 ARG A CA 1
ATOM 598 C C . ARG A 1 83 ? 15.642 15.539 -29.369 1.00 97.81 83 ARG A C 1
ATOM 600 O O . ARG A 1 83 ? 14.955 15.110 -28.447 1.00 97.81 83 ARG A O 1
ATOM 607 N N . ARG A 1 84 ? 16.774 14.943 -29.761 1.00 97.81 84 ARG A N 1
ATOM 608 C CA . ARG A 1 84 ? 17.327 13.741 -29.111 1.00 97.81 84 ARG A CA 1
ATOM 609 C C . ARG A 1 84 ? 17.780 14.008 -27.683 1.00 97.81 84 ARG A C 1
ATOM 611 O O . ARG A 1 84 ? 17.521 13.169 -26.831 1.00 97.81 84 ARG A O 1
ATOM 618 N N . ASP A 1 85 ? 18.411 15.153 -27.440 1.00 97.69 85 ASP A N 1
ATOM 619 C CA . ASP A 1 85 ? 18.856 15.563 -26.107 1.00 97.69 85 ASP A CA 1
ATOM 620 C C . ASP A 1 85 ? 17.640 15.680 -25.172 1.00 97.69 85 ASP A C 1
ATOM 622 O O . ASP A 1 85 ? 17.580 14.968 -24.177 1.00 97.69 85 ASP A O 1
ATOM 626 N N . ARG A 1 86 ? 16.590 16.412 -25.582 1.00 98.00 86 ARG A N 1
ATOM 627 C CA . ARG A 1 86 ? 15.329 16.508 -24.816 1.00 98.00 86 ARG A CA 1
ATOM 628 C C . ARG A 1 86 ? 14.678 15.147 -24.555 1.00 98.00 86 ARG A C 1
ATOM 630 O O . ARG A 1 86 ? 14.129 14.919 -23.482 1.00 98.00 86 ARG A O 1
ATOM 637 N N . LEU A 1 87 ? 14.703 14.239 -25.534 1.00 97.56 87 LEU A N 1
ATOM 638 C CA . LEU A 1 87 ? 14.173 12.886 -25.356 1.00 97.56 87 LEU A CA 1
ATOM 639 C C . LEU A 1 87 ? 15.008 12.085 -24.347 1.00 97.56 87 LEU A C 1
ATOM 641 O O . LEU A 1 87 ? 14.446 11.367 -23.527 1.00 97.56 87 LEU A O 1
ATOM 645 N N . ASN A 1 88 ? 16.336 12.194 -24.403 1.00 96.38 88 ASN A N 1
ATOM 646 C CA . ASN A 1 88 ? 17.227 11.529 -23.456 1.00 96.38 88 ASN A CA 1
ATOM 647 C C . ASN A 1 88 ? 17.035 12.067 -22.033 1.00 96.38 88 ASN A C 1
ATOM 649 O O . ASN A 1 88 ? 16.982 11.260 -21.110 1.00 96.38 88 ASN A O 1
ATOM 653 N N . ASP A 1 89 ? 16.840 13.378 -21.867 1.00 96.06 89 ASP A N 1
ATOM 654 C CA . ASP A 1 89 ? 16.523 13.984 -20.568 1.00 96.06 89 ASP A CA 1
ATOM 655 C C . ASP A 1 89 ? 15.256 13.358 -19.965 1.00 96.06 89 ASP A C 1
ATOM 657 O O . ASP A 1 89 ? 15.241 13.004 -18.789 1.00 96.06 89 ASP A O 1
ATOM 661 N N . LYS A 1 90 ? 14.225 13.105 -20.788 1.00 96.75 90 LYS A N 1
ATOM 662 C CA . LYS A 1 90 ? 12.997 12.419 -20.349 1.00 96.75 90 LYS A CA 1
ATOM 663 C C . LYS A 1 90 ? 13.208 10.958 -19.959 1.00 96.75 90 LYS A C 1
ATOM 665 O O . LYS A 1 90 ? 12.586 10.502 -19.005 1.00 96.75 90 LYS A O 1
ATOM 670 N N . PHE A 1 91 ? 14.093 10.231 -20.641 1.00 96.75 91 PHE A N 1
ATOM 671 C CA . PHE A 1 91 ? 14.471 8.880 -20.210 1.00 96.75 91 PHE A CA 1
ATOM 672 C C . PHE A 1 91 ? 15.222 8.896 -18.873 1.00 96.75 91 PHE A C 1
ATOM 674 O O . PHE A 1 91 ? 14.951 8.045 -18.030 1.00 96.75 91 PHE A O 1
ATOM 681 N N . MET A 1 92 ? 16.125 9.860 -18.659 1.00 93.12 92 MET A N 1
ATOM 682 C CA . MET A 1 92 ? 16.844 9.988 -17.386 1.00 93.12 92 MET A CA 1
ATOM 683 C C . MET A 1 92 ? 15.907 10.371 -16.235 1.00 93.12 92 MET A C 1
ATOM 685 O O . MET A 1 92 ? 15.984 9.768 -15.168 1.00 93.12 92 MET A O 1
ATOM 689 N N . GLU A 1 93 ? 14.996 11.321 -16.461 1.00 95.06 93 GLU A N 1
ATOM 690 C CA . GLU A 1 93 ? 13.964 11.724 -15.497 1.00 95.06 93 GLU A CA 1
ATOM 691 C C . GLU A 1 93 ? 13.069 10.536 -15.113 1.00 95.06 93 GLU A C 1
ATOM 693 O O . GLU A 1 93 ? 12.894 10.253 -13.930 1.00 95.06 93 GLU A O 1
ATOM 698 N N . LEU A 1 94 ? 12.574 9.780 -16.103 1.00 96.88 94 LEU A N 1
ATOM 699 C CA . LEU A 1 94 ? 11.778 8.577 -15.858 1.00 96.88 94 LEU A CA 1
ATOM 700 C C . LEU A 1 94 ? 12.573 7.526 -15.072 1.00 96.88 94 LEU A C 1
ATOM 702 O O . LEU A 1 94 ? 12.071 7.001 -14.085 1.00 96.88 94 LEU A O 1
ATOM 706 N N . GLY A 1 95 ? 13.823 7.251 -15.458 1.00 94.88 95 GLY A N 1
ATOM 707 C CA . GLY A 1 95 ? 14.688 6.313 -14.737 1.00 94.88 95 GLY A CA 1
ATOM 708 C C . GLY A 1 95 ? 14.888 6.691 -13.264 1.00 94.88 95 GLY A C 1
ATOM 709 O O . GLY A 1 95 ? 14.808 5.822 -12.400 1.00 94.88 95 GLY A O 1
ATOM 710 N N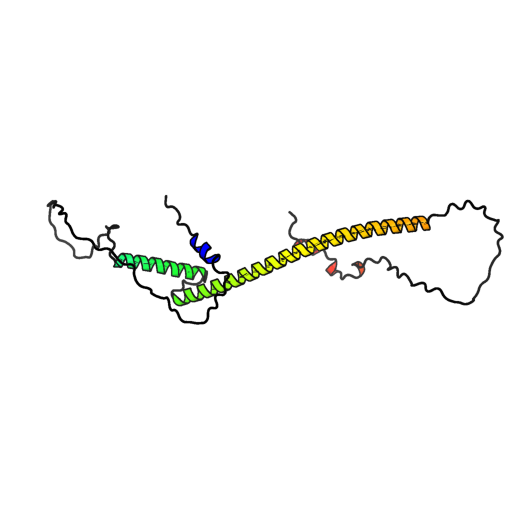 . ALA A 1 96 ? 15.074 7.982 -12.971 1.00 93.88 96 ALA A N 1
ATOM 711 C CA . ALA A 1 96 ? 15.223 8.487 -11.606 1.00 93.88 96 ALA A CA 1
ATOM 712 C C . ALA A 1 96 ? 13.937 8.360 -10.766 1.00 93.88 96 ALA A C 1
ATOM 714 O O . ALA A 1 96 ? 14.021 8.115 -9.564 1.00 93.88 96 ALA A O 1
ATOM 715 N N . ILE A 1 97 ? 12.757 8.500 -11.385 1.00 94.88 97 ILE A N 1
ATOM 716 C CA . ILE A 1 97 ? 11.458 8.297 -10.717 1.00 94.88 97 ILE A CA 1
ATOM 717 C C . ILE A 1 97 ? 11.242 6.817 -10.372 1.00 94.88 97 ILE A C 1
ATOM 719 O O . ILE A 1 97 ? 10.736 6.509 -9.296 1.00 94.88 97 ILE A O 1
ATOM 723 N N . LEU A 1 98 ? 11.612 5.902 -11.276 1.00 94.75 98 LEU A N 1
ATOM 724 C CA . LEU A 1 98 ? 11.382 4.462 -11.098 1.00 94.75 98 LEU A CA 1
ATOM 725 C C . LEU A 1 98 ? 12.280 3.836 -10.033 1.00 94.75 98 LEU A C 1
ATOM 727 O O . LEU A 1 98 ? 11.868 2.894 -9.362 1.00 94.75 98 LEU A O 1
ATOM 731 N N . GLU A 1 99 ? 13.507 4.328 -9.885 1.00 88.94 99 GLU A N 1
ATOM 732 C CA . GLU A 1 99 ? 14.447 3.819 -8.889 1.00 88.94 99 GLU A CA 1
ATOM 733 C C . GLU A 1 99 ? 15.166 4.958 -8.164 1.00 88.94 99 GLU A C 1
ATOM 735 O O . GLU A 1 99 ? 16.349 5.219 -8.413 1.00 88.94 99 GLU A O 1
ATOM 740 N N . PRO A 1 100 ? 14.472 5.624 -7.226 1.00 86.88 100 PRO A N 1
ATOM 741 C CA . PRO A 1 100 ? 15.079 6.668 -6.419 1.00 86.88 100 PRO A CA 1
ATOM 742 C C . PRO A 1 100 ? 16.307 6.124 -5.677 1.00 86.88 100 PRO A C 1
ATOM 744 O O . PRO A 1 100 ? 16.224 5.129 -4.959 1.00 86.88 100 PRO A O 1
ATOM 747 N N . GLY A 1 101 ? 17.456 6.774 -5.860 1.00 84.50 101 GLY A N 1
ATOM 748 C CA . GLY A 1 101 ? 18.714 6.417 -5.193 1.00 84.50 101 GLY A CA 1
ATOM 749 C C . GLY A 1 101 ? 19.628 5.456 -5.961 1.00 84.50 101 GLY A C 1
ATOM 750 O O . GLY A 1 101 ? 20.774 5.285 -5.551 1.00 84.50 101 GLY A O 1
ATOM 751 N N . ASN A 1 102 ? 19.183 4.880 -7.082 1.00 82.88 102 ASN A N 1
ATOM 752 C CA . ASN A 1 102 ? 20.062 4.112 -7.967 1.00 82.88 102 ASN A CA 1
ATOM 753 C C . ASN A 1 102 ? 20.744 5.025 -9.003 1.00 82.88 102 ASN A C 1
ATOM 755 O O . ASN A 1 102 ? 20.207 6.082 -9.351 1.00 82.88 102 ASN A O 1
ATOM 759 N N . PRO A 1 103 ? 21.937 4.653 -9.510 1.00 81.56 103 PRO A N 1
ATOM 760 C CA . PRO A 1 103 ? 22.553 5.379 -10.614 1.00 81.56 103 PRO A CA 1
ATOM 761 C C . PRO A 1 103 ? 21.612 5.391 -11.834 1.00 81.56 103 PRO A C 1
ATOM 763 O O . PRO A 1 103 ? 20.931 4.390 -12.076 1.00 81.56 103 PRO A O 1
ATOM 766 N N . PRO A 1 104 ? 21.571 6.484 -12.624 1.00 76.94 104 PRO A N 1
ATOM 767 C CA . PRO A 1 104 ? 20.645 6.599 -13.745 1.00 76.94 104 PRO A CA 1
ATOM 768 C C . PRO A 1 104 ? 20.781 5.422 -14.712 1.00 76.94 104 PRO A C 1
ATOM 770 O O . PRO A 1 104 ? 21.840 5.211 -15.311 1.00 76.94 104 PRO A O 1
ATOM 773 N N . LYS A 1 105 ? 19.696 4.660 -14.881 1.00 78.50 105 LYS A N 1
ATOM 774 C CA . LYS A 1 105 ? 19.620 3.619 -15.907 1.00 78.50 105 LYS A CA 1
ATOM 775 C C . LYS A 1 105 ? 19.825 4.254 -17.281 1.00 78.50 105 LYS A C 1
ATOM 777 O O . LYS A 1 105 ? 19.226 5.278 -17.601 1.00 78.50 105 LYS A O 1
ATOM 782 N N . THR A 1 106 ? 20.672 3.641 -18.101 1.00 84.81 106 THR A N 1
ATOM 783 C CA . THR A 1 106 ? 20.961 4.104 -19.470 1.00 84.81 106 THR A CA 1
ATOM 784 C C . THR A 1 106 ? 20.269 3.256 -20.536 1.00 84.81 106 THR A C 1
ATOM 786 O O . THR A 1 106 ? 20.108 3.707 -21.672 1.00 84.81 106 THR A O 1
ATOM 789 N N . ASP A 1 107 ? 19.817 2.050 -20.177 1.00 94.62 107 ASP A N 1
ATOM 790 C CA . ASP A 1 107 ? 19.049 1.184 -21.065 1.00 94.62 107 ASP A CA 1
ATOM 791 C C . ASP A 1 107 ? 17.589 1.648 -21.162 1.00 94.62 107 ASP A C 1
ATOM 793 O O . ASP A 1 107 ? 16.786 1.503 -20.238 1.00 94.62 107 ASP A O 1
ATOM 797 N N . LYS A 1 108 ? 17.236 2.180 -22.334 1.00 95.88 108 LYS A N 1
ATOM 798 C CA . LYS A 1 108 ? 15.894 2.681 -22.640 1.00 95.88 108 LYS A CA 1
ATOM 799 C C . LYS A 1 108 ? 14.828 1.589 -22.595 1.00 95.88 108 LYS A C 1
ATOM 801 O O . LYS A 1 108 ? 13.702 1.888 -22.212 1.00 95.88 108 LYS A O 1
ATOM 806 N N . ALA A 1 109 ? 15.150 0.355 -22.989 1.00 96.94 109 ALA A N 1
ATOM 807 C CA . ALA A 1 109 ? 14.175 -0.733 -22.994 1.00 96.94 109 ALA A CA 1
ATOM 808 C C . ALA A 1 109 ? 13.812 -1.137 -21.560 1.00 96.94 109 ALA A C 1
ATOM 810 O O . ALA A 1 109 ? 12.628 -1.211 -21.230 1.00 96.94 109 ALA A O 1
ATOM 811 N N . ALA A 1 110 ? 14.819 -1.300 -20.696 1.00 94.88 110 ALA A N 1
ATOM 812 C CA . ALA A 1 110 ? 14.619 -1.592 -19.279 1.00 94.88 110 ALA A CA 1
ATOM 813 C C . ALA A 1 110 ? 13.783 -0.510 -18.573 1.00 94.88 110 ALA A C 1
ATOM 815 O O . ALA A 1 110 ? 12.819 -0.844 -17.889 1.00 94.88 110 ALA A O 1
ATOM 816 N N . ILE A 1 111 ? 14.077 0.778 -18.807 1.00 96.25 111 ILE A N 1
ATOM 817 C CA . ILE A 1 111 ? 13.303 1.899 -18.235 1.00 96.25 111 ILE A CA 1
ATOM 818 C C . ILE A 1 111 ? 11.819 1.801 -18.609 1.00 96.25 111 ILE A C 1
ATOM 820 O O . ILE A 1 111 ? 10.954 1.977 -17.755 1.00 96.25 111 ILE A O 1
ATOM 824 N N . LEU A 1 112 ? 11.504 1.515 -19.877 1.00 97.81 112 LEU A N 1
ATOM 825 C CA . LEU A 1 112 ? 10.113 1.404 -20.324 1.00 97.81 112 LEU A CA 1
ATOM 826 C C . LEU A 1 112 ? 9.405 0.195 -19.704 1.00 97.81 112 LEU A C 1
ATOM 828 O O . LEU A 1 112 ? 8.260 0.319 -19.275 1.00 97.81 112 LEU A O 1
ATOM 832 N N . VAL A 1 113 ? 10.078 -0.957 -19.629 1.00 97.12 113 VAL A N 1
ATOM 833 C CA . VAL A 1 113 ? 9.530 -2.163 -18.989 1.00 97.12 113 VAL A CA 1
ATOM 834 C C . VAL A 1 113 ? 9.244 -1.906 -17.508 1.00 97.12 113 VAL A C 1
ATOM 836 O O . VAL A 1 113 ? 8.150 -2.215 -17.033 1.00 97.12 113 VAL A O 1
ATOM 839 N N . ASP A 1 114 ? 10.183 -1.287 -16.791 1.00 96.50 114 ASP A N 1
ATOM 840 C CA . ASP A 1 114 ? 10.008 -0.935 -15.383 1.00 96.50 114 ASP A CA 1
ATOM 841 C C . ASP A 1 114 ? 8.895 0.090 -15.169 1.00 96.50 114 ASP A C 1
ATOM 843 O O . ASP A 1 114 ? 8.114 -0.057 -14.229 1.00 96.50 114 ASP A O 1
ATOM 847 N N . ALA A 1 115 ? 8.760 1.077 -16.060 1.00 97.88 115 ALA A N 1
ATOM 848 C CA . ALA A 1 115 ? 7.663 2.038 -16.016 1.00 97.88 115 ALA A CA 1
ATOM 849 C C . ALA A 1 115 ? 6.302 1.357 -16.159 1.00 97.88 115 ALA A C 1
ATOM 851 O O . ALA A 1 115 ? 5.411 1.582 -15.342 1.00 97.88 115 ALA A O 1
ATOM 852 N N . VAL A 1 116 ? 6.143 0.485 -17.158 1.00 98.44 116 VAL A N 1
ATOM 853 C CA . VAL A 1 116 ? 4.892 -0.256 -17.377 1.00 98.44 116 VAL A CA 1
ATOM 854 C C . VAL A 1 116 ? 4.569 -1.140 -16.172 1.00 98.44 116 VAL A C 1
ATOM 856 O O . VAL A 1 116 ? 3.431 -1.145 -15.690 1.00 98.44 116 VAL A O 1
ATOM 859 N N . ARG A 1 117 ? 5.573 -1.849 -15.643 1.00 97.69 117 ARG A N 1
ATOM 860 C CA . ARG A 1 117 ? 5.431 -2.682 -14.445 1.00 97.69 117 ARG A CA 1
ATOM 861 C C . ARG A 1 117 ? 4.995 -1.850 -13.237 1.00 97.69 117 ARG A C 1
ATOM 863 O O . ARG A 1 117 ? 4.026 -2.219 -12.577 1.00 97.69 117 ARG A O 1
ATOM 870 N N . MET A 1 118 ? 5.667 -0.731 -12.964 1.00 97.75 118 MET A N 1
ATOM 871 C CA . MET A 1 118 ? 5.364 0.136 -11.823 1.00 97.75 118 MET A CA 1
ATOM 872 C C . MET A 1 118 ? 3.976 0.771 -11.939 1.00 97.75 118 MET A C 1
ATOM 874 O O . MET A 1 118 ? 3.219 0.745 -10.974 1.00 97.75 118 MET A O 1
ATOM 878 N N . VAL A 1 119 ? 3.594 1.278 -13.115 1.00 98.56 119 VAL A N 1
ATOM 879 C CA . VAL A 1 119 ? 2.248 1.831 -13.347 1.00 98.56 119 VAL A CA 1
ATOM 880 C C . VAL A 1 119 ? 1.173 0.771 -13.102 1.00 98.56 119 VAL A C 1
ATOM 882 O O . VAL A 1 119 ? 0.165 1.055 -12.459 1.00 98.56 119 VAL A O 1
ATOM 885 N N . THR A 1 120 ? 1.392 -0.462 -13.566 1.00 98.44 120 THR A N 1
ATOM 886 C CA . THR A 1 120 ? 0.459 -1.578 -13.341 1.00 98.44 120 THR A CA 1
ATOM 887 C C . THR A 1 120 ? 0.334 -1.910 -11.853 1.00 98.44 120 THR A C 1
ATOM 889 O O . THR A 1 120 ? -0.778 -2.059 -11.345 1.00 98.44 120 THR A O 1
ATOM 892 N N . GLN A 1 121 ? 1.461 -1.972 -11.139 1.00 98.38 121 GLN A N 1
ATOM 893 C CA . GLN A 1 121 ? 1.490 -2.210 -9.697 1.00 98.38 121 GLN A CA 1
ATOM 894 C C . GLN A 1 121 ? 0.746 -1.110 -8.927 1.00 98.38 121 GLN A C 1
ATOM 896 O O . GLN A 1 121 ? -0.162 -1.422 -8.159 1.00 98.38 121 GLN A O 1
ATOM 901 N N . LEU A 1 122 ? 1.073 0.163 -9.172 1.00 98.56 122 LEU A N 1
ATOM 902 C CA . LEU A 1 122 ? 0.462 1.306 -8.488 1.00 98.56 122 LEU A CA 1
ATOM 903 C C . LEU A 1 122 ? -1.041 1.409 -8.762 1.00 98.56 122 LEU A C 1
ATOM 905 O O . LEU A 1 122 ? -1.806 1.712 -7.852 1.00 98.56 122 LEU A O 1
ATOM 909 N N . ARG A 1 123 ? -1.493 1.101 -9.986 1.00 98.44 123 ARG A N 1
ATOM 910 C CA . ARG A 1 123 ? -2.930 0.995 -10.298 1.00 98.44 123 ARG A CA 1
ATOM 911 C C . ARG A 1 123 ? -3.605 -0.103 -9.475 1.00 98.44 123 ARG A C 1
ATOM 913 O O . ARG A 1 123 ? -4.680 0.123 -8.926 1.00 98.44 123 ARG A O 1
ATOM 920 N N . GLY A 1 124 ? -2.966 -1.267 -9.351 1.00 98.56 124 GLY A N 1
ATOM 921 C CA . GLY A 1 124 ? -3.459 -2.361 -8.515 1.00 98.56 124 GLY A CA 1
ATOM 922 C C . GLY A 1 124 ? -3.517 -2.002 -7.026 1.00 98.56 124 GLY A C 1
ATOM 923 O O . GLY A 1 124 ? -4.501 -2.310 -6.357 1.00 98.56 124 GLY A O 1
ATOM 924 N N . GLU A 1 125 ? -2.496 -1.327 -6.500 1.00 98.75 125 GLU A N 1
ATOM 925 C CA . GLU A 1 125 ? -2.461 -0.838 -5.114 1.00 98.75 125 GLU A CA 1
ATOM 926 C C . GLU A 1 125 ? -3.530 0.233 -4.857 1.00 98.75 125 GLU A C 1
ATOM 928 O O . GLU A 1 125 ? -4.264 0.142 -3.872 1.00 98.75 125 GLU A O 1
ATOM 933 N N . ALA A 1 126 ? -3.686 1.195 -5.772 1.00 98.75 126 ALA A N 1
ATOM 934 C CA . ALA A 1 126 ? -4.725 2.220 -5.699 1.00 98.75 126 ALA A CA 1
ATOM 935 C C . ALA A 1 126 ? -6.135 1.608 -5.703 1.00 98.75 126 ALA A C 1
ATOM 937 O O . ALA A 1 126 ? -6.986 2.024 -4.914 1.00 98.75 126 ALA A O 1
ATOM 938 N N . GLN A 1 127 ? -6.376 0.584 -6.530 1.00 98.62 127 GLN A N 1
ATOM 939 C CA . GLN A 1 127 ? -7.653 -0.130 -6.550 1.00 98.62 127 GLN A CA 1
ATOM 940 C C . GLN A 1 127 ? -7.914 -0.864 -5.227 1.00 98.62 127 GLN A C 1
ATOM 942 O O . GLN A 1 127 ? -8.980 -0.697 -4.643 1.00 98.62 127 GLN A O 1
ATOM 947 N N . LYS A 1 128 ? -6.926 -1.596 -4.691 1.00 98.69 128 LYS A N 1
ATOM 948 C CA . LYS A 1 128 ? -7.052 -2.265 -3.382 1.00 98.69 128 LYS A CA 1
ATOM 949 C C . LYS A 1 128 ? -7.355 -1.279 -2.252 1.00 98.69 128 LYS A C 1
ATOM 951 O O . LYS A 1 128 ? -8.184 -1.567 -1.390 1.00 98.69 128 LYS A O 1
ATOM 956 N N . LEU A 1 129 ? -6.703 -0.114 -2.248 1.00 98.81 129 LEU A N 1
ATOM 957 C CA . LEU A 1 129 ? -6.971 0.948 -1.275 1.00 98.81 129 LEU A CA 1
ATOM 958 C C . LEU A 1 129 ? -8.386 1.514 -1.424 1.00 98.81 129 LEU A C 1
ATOM 960 O O . LEU A 1 129 ? -9.054 1.741 -0.416 1.00 98.81 129 LEU A O 1
ATOM 964 N N . LYS A 1 130 ? -8.868 1.705 -2.658 1.00 98.69 130 LYS A N 1
ATOM 965 C CA . LYS A 1 130 ? -10.242 2.142 -2.940 1.00 98.69 130 LYS A CA 1
ATOM 966 C C . LYS A 1 130 ? -11.269 1.132 -2.420 1.00 98.69 130 LYS A C 1
ATOM 968 O O . LYS A 1 130 ? -12.204 1.531 -1.726 1.00 98.69 130 LYS A O 1
ATOM 973 N N . ASP A 1 131 ? -11.055 -0.156 -2.681 1.00 98.69 131 ASP A N 1
ATOM 974 C CA . ASP A 1 131 ? -11.929 -1.240 -2.221 1.00 98.69 131 ASP A CA 1
ATOM 975 C C . ASP A 1 131 ? -11.948 -1.324 -0.687 1.00 98.69 131 ASP A C 1
ATOM 977 O O . ASP A 1 131 ? -13.015 -1.361 -0.069 1.00 98.69 131 ASP A O 1
ATOM 981 N N . SER A 1 132 ? -10.772 -1.263 -0.049 1.00 98.62 132 SER A N 1
ATOM 982 C CA . SER A 1 132 ? -10.658 -1.253 1.414 1.00 98.62 132 SER A CA 1
ATOM 983 C C . SER A 1 132 ? -11.317 -0.022 2.039 1.00 98.62 132 SER A C 1
ATOM 985 O O . SER A 1 132 ? -11.947 -0.142 3.088 1.00 98.62 132 SER A O 1
ATOM 987 N N . ASN A 1 133 ? -11.188 1.157 1.427 1.00 98.69 133 ASN A N 1
ATOM 988 C CA . ASN A 1 133 ? -11.828 2.379 1.913 1.00 98.69 133 ASN A CA 1
ATOM 989 C C . ASN A 1 133 ? -13.356 2.263 1.821 1.00 98.69 133 ASN A C 1
ATOM 991 O O . ASN A 1 133 ? -14.039 2.532 2.807 1.00 98.69 133 ASN A O 1
ATOM 995 N N . SER A 1 134 ? -13.886 1.777 0.692 1.00 98.44 134 SER A N 1
ATOM 996 C CA . SER A 1 134 ? -15.324 1.517 0.533 1.00 98.44 134 SER A CA 1
ATOM 997 C C . SER A 1 134 ? -15.839 0.547 1.598 1.00 98.44 134 SER A C 1
ATOM 999 O O . SER A 1 134 ? -16.811 0.847 2.286 1.00 98.44 134 SER A O 1
ATOM 1001 N N . SER A 1 135 ? -15.140 -0.574 1.803 1.00 98.62 135 SER A N 1
ATOM 1002 C CA . SER A 1 135 ? -15.495 -1.563 2.825 1.00 98.62 135 SER A CA 1
ATOM 1003 C C . SER A 1 135 ? -15.512 -0.964 4.239 1.00 98.62 135 SER A C 1
ATOM 1005 O O . SER A 1 135 ? -16.455 -1.194 4.997 1.00 98.62 135 SER A O 1
ATOM 1007 N N . LEU A 1 136 ? -14.518 -0.139 4.589 1.00 98.75 136 LEU A N 1
ATOM 1008 C CA . LEU A 1 136 ? -14.477 0.553 5.880 1.00 98.75 136 LEU A CA 1
ATOM 1009 C C . LEU A 1 136 ? -15.613 1.568 6.032 1.00 98.75 136 LEU A C 1
ATOM 1011 O O . LEU A 1 136 ? -16.206 1.659 7.106 1.00 98.75 136 LEU A O 1
ATOM 1015 N N . GLN A 1 137 ? -15.947 2.320 4.982 1.00 98.75 137 GLN A N 1
ATOM 1016 C CA . GLN A 1 137 ? -17.076 3.251 5.013 1.00 98.75 137 GLN A CA 1
ATOM 1017 C C . GLN A 1 137 ? -18.400 2.525 5.240 1.00 98.75 137 GLN A C 1
ATOM 1019 O O . GLN A 1 137 ? -19.220 2.990 6.033 1.00 98.75 137 GLN A O 1
ATOM 1024 N N . ASP A 1 138 ? -18.603 1.385 4.586 1.00 98.62 138 ASP A N 1
ATOM 1025 C CA . ASP A 1 138 ? -19.802 0.577 4.779 1.00 98.62 138 ASP A CA 1
ATOM 1026 C C . ASP A 1 138 ? -19.843 -0.015 6.190 1.00 98.62 138 ASP A C 1
ATOM 1028 O O . ASP A 1 138 ? -20.877 0.085 6.853 1.00 98.62 138 ASP A O 1
ATOM 1032 N N . LYS A 1 139 ? -18.702 -0.474 6.727 1.00 98.75 139 LYS A N 1
ATOM 1033 C CA . LYS A 1 139 ? -18.633 -0.931 8.122 1.00 98.75 139 LYS A CA 1
ATOM 1034 C C . LYS A 1 139 ? -18.916 0.189 9.124 1.00 98.75 139 LYS A C 1
ATOM 1036 O O . LYS A 1 139 ? -19.583 -0.033 10.130 1.00 98.75 139 LYS A O 1
ATOM 1041 N N . ILE A 1 140 ? -18.461 1.413 8.852 1.00 98.62 140 ILE A N 1
ATOM 1042 C CA . ILE A 1 140 ? -18.780 2.591 9.672 1.00 98.62 140 ILE A CA 1
ATOM 1043 C C . ILE A 1 140 ? -20.283 2.890 9.639 1.00 98.62 140 ILE A C 1
ATOM 1045 O O . ILE A 1 140 ? -20.848 3.248 10.673 1.00 98.62 140 ILE A O 1
ATOM 1049 N N . LYS A 1 141 ? -20.940 2.778 8.477 1.00 98.62 141 LYS A N 1
ATOM 1050 C CA . LYS A 1 141 ? -22.396 2.969 8.369 1.00 98.62 141 LYS A CA 1
ATOM 1051 C C . LYS A 1 141 ? -23.143 1.900 9.166 1.00 98.62 141 LYS A C 1
ATOM 1053 O O . LYS A 1 141 ? -23.986 2.269 9.975 1.00 98.62 141 LYS A O 1
ATOM 1058 N N . GLU A 1 142 ? -22.777 0.630 9.001 1.00 98.75 142 GLU A N 1
ATOM 1059 C CA . GLU A 1 142 ? -23.354 -0.510 9.729 1.00 98.75 142 GLU A CA 1
ATOM 1060 C C . GLU A 1 142 ? -23.200 -0.354 11.252 1.00 98.75 142 GLU A C 1
ATOM 1062 O O . GLU A 1 142 ? -24.166 -0.451 12.001 1.00 98.75 142 GLU A O 1
ATOM 1067 N N . LEU A 1 143 ? -22.005 -0.002 11.734 1.00 98.69 143 LEU A N 1
ATOM 1068 C CA . LEU A 1 143 ? -21.787 0.221 13.166 1.00 98.69 143 LEU A CA 1
ATOM 1069 C C . LEU A 1 143 ? -22.560 1.440 13.690 1.00 98.69 143 LEU A C 1
ATOM 1071 O O . LEU A 1 143 ? -22.980 1.465 14.845 1.00 98.69 143 LEU A O 1
ATOM 1075 N N . LYS A 1 144 ? -22.773 2.474 12.866 1.00 98.69 144 LYS A N 1
ATOM 1076 C CA . LYS A 1 144 ? -23.608 3.624 13.245 1.00 98.69 144 LYS A CA 1
ATOM 1077 C C . LYS A 1 144 ? -25.082 3.244 13.359 1.00 98.69 144 LYS A C 1
ATOM 1079 O O . LYS A 1 144 ? -25.732 3.761 14.271 1.00 98.69 144 LYS A O 1
ATOM 1084 N N . THR A 1 145 ? -25.593 2.397 12.463 1.00 98.50 145 THR A N 1
ATOM 1085 C CA . THR A 1 145 ? -26.970 1.890 12.533 1.00 98.50 145 THR A CA 1
ATOM 1086 C C . THR A 1 145 ? -27.141 0.984 13.745 1.00 98.50 145 THR A C 1
ATOM 1088 O O . THR A 1 145 ? -27.991 1.279 14.577 1.00 98.50 145 THR A O 1
ATOM 1091 N N . GLU A 1 146 ? -26.248 0.013 13.950 1.00 98.19 146 GLU A N 1
ATOM 1092 C CA . GLU A 1 146 ? -26.276 -0.890 15.111 1.00 98.19 146 GLU A CA 1
ATOM 1093 C C . GLU A 1 146 ? -26.188 -0.116 16.439 1.00 98.19 146 GLU A C 1
ATOM 1095 O O . GLU A 1 146 ? -26.969 -0.332 17.365 1.00 98.19 146 GLU A O 1
ATOM 1100 N N . LYS A 1 147 ? -25.302 0.884 16.531 1.00 98.69 147 LYS A N 1
ATOM 1101 C CA . LYS A 1 147 ? -25.199 1.760 17.712 1.00 98.69 147 LYS A CA 1
ATOM 1102 C C . LYS A 1 147 ? -26.494 2.542 17.978 1.00 98.69 147 LYS A C 1
ATOM 1104 O O . LYS A 1 147 ? -26.783 2.858 19.132 1.00 98.69 147 LYS A O 1
ATOM 1109 N N . ASN A 1 148 ? -27.247 2.916 16.942 1.00 98.12 148 ASN A N 1
ATOM 1110 C CA . ASN A 1 148 ? -28.547 3.570 17.118 1.00 98.12 148 ASN A CA 1
ATOM 1111 C C . ASN A 1 148 ? -29.611 2.561 17.575 1.00 98.12 148 ASN A C 1
ATOM 1113 O O . ASN A 1 148 ? -30.290 2.826 18.561 1.00 98.12 148 ASN A O 1
ATOM 1117 N N . GLU A 1 149 ? -29.684 1.387 16.949 1.00 98.25 149 GLU A N 1
ATOM 1118 C CA . GLU A 1 149 ? -30.615 0.313 17.323 1.00 98.25 149 GLU A CA 1
ATOM 1119 C C . GLU A 1 149 ? -30.423 -0.127 18.780 1.00 98.25 149 GLU A C 1
ATOM 1121 O O . GLU A 1 149 ? -31.384 -0.206 19.543 1.00 98.25 149 GLU A O 1
ATOM 1126 N N . LEU A 1 150 ? -29.174 -0.304 19.224 1.00 98.62 150 LEU A N 1
ATOM 1127 C CA . LEU A 1 150 ? -28.859 -0.617 20.620 1.00 98.62 150 LEU A CA 1
ATOM 1128 C C . LEU A 1 150 ? -29.255 0.504 21.586 1.00 98.62 150 LEU A C 1
ATOM 1130 O O . LEU A 1 150 ? -29.589 0.239 22.743 1.00 98.62 150 LEU A O 1
ATOM 1134 N N . ARG A 1 151 ? -29.212 1.768 21.150 1.00 98.62 151 ARG A N 1
ATOM 1135 C CA . ARG A 1 151 ? -29.666 2.900 21.968 1.00 98.62 151 ARG A CA 1
ATOM 1136 C C . ARG A 1 151 ? -31.182 2.868 22.140 1.00 98.62 151 ARG A C 1
ATOM 1138 O O . ARG A 1 151 ? -31.656 3.078 23.260 1.00 98.62 151 ARG A O 1
ATOM 1145 N N . ASP A 1 152 ? -31.905 2.605 21.061 1.00 98.12 152 ASP A N 1
ATOM 1146 C CA . ASP A 1 152 ? -33.363 2.519 21.062 1.00 98.12 152 ASP A CA 1
ATOM 1147 C C . ASP A 1 152 ? -33.823 1.325 21.907 1.00 98.12 152 ASP A C 1
ATOM 1149 O O . ASP A 1 152 ? -34.664 1.479 22.795 1.00 98.12 152 ASP A O 1
ATOM 1153 N N . GLU A 1 153 ? -33.172 0.173 21.744 1.00 98.06 153 GLU A N 1
ATOM 1154 C CA . GLU A 1 153 ? -33.421 -1.032 22.533 1.00 98.06 153 GLU A CA 1
ATOM 1155 C C . GLU A 1 153 ? -33.106 -0.821 24.022 1.00 98.06 153 GLU A C 1
ATOM 1157 O O . GLU A 1 153 ? -33.909 -1.160 24.894 1.00 98.06 153 GLU A O 1
ATOM 1162 N N . LYS A 1 154 ? -31.984 -0.163 24.346 1.00 98.50 154 LYS A N 1
ATOM 1163 C CA . LYS A 1 154 ? -31.645 0.213 25.727 1.00 98.50 154 LYS A CA 1
ATOM 1164 C C . LYS A 1 154 ? -32.720 1.102 26.355 1.00 98.50 154 LYS A C 1
ATOM 1166 O O . LYS A 1 154 ? -33.037 0.931 27.533 1.00 98.50 154 LYS A O 1
ATOM 1171 N N . GLN A 1 155 ? -33.263 2.060 25.605 1.00 98.31 155 GLN A N 1
ATOM 1172 C CA . GLN A 1 155 ? -34.312 2.946 26.106 1.00 98.31 155 GLN A CA 1
ATOM 1173 C C . GLN A 1 155 ? -35.640 2.199 26.280 1.00 98.31 155 GLN A C 1
ATOM 1175 O O . GLN A 1 155 ? -36.282 2.347 27.321 1.00 98.31 155 GLN A O 1
ATOM 1180 N N . ARG A 1 156 ? -36.010 1.342 25.321 1.00 98.38 156 ARG A N 1
ATOM 1181 C CA . ARG A 1 156 ? -37.183 0.462 25.401 1.00 98.38 156 ARG A CA 1
ATOM 1182 C C . ARG A 1 156 ? -37.126 -0.411 26.657 1.00 98.38 156 ARG A C 1
ATOM 1184 O O . ARG A 1 156 ? -38.043 -0.362 27.477 1.00 98.38 156 ARG A O 1
ATOM 1191 N N . LEU A 1 157 ? -36.011 -1.109 26.875 1.00 98.38 157 LEU A N 1
ATOM 1192 C CA . LEU A 1 157 ? -35.792 -1.944 28.059 1.00 98.38 157 LEU A CA 1
ATOM 1193 C C . LEU A 1 157 ? -35.798 -1.138 29.362 1.00 98.38 157 LEU A C 1
ATOM 1195 O O . LEU A 1 157 ? -36.316 -1.616 30.367 1.00 98.38 157 LEU A O 1
ATOM 1199 N N . LYS A 1 158 ? -35.275 0.096 29.368 1.00 98.31 158 LYS A N 1
ATOM 1200 C CA . LYS A 1 158 ? -35.338 0.973 30.548 1.00 98.31 158 LYS A CA 1
ATOM 1201 C C . LYS A 1 158 ? -36.785 1.301 30.929 1.00 98.31 158 LYS A C 1
ATOM 1203 O O . LYS A 1 158 ? -37.124 1.221 32.106 1.00 98.31 158 LYS A O 1
ATOM 1208 N N . THR A 1 159 ? -37.630 1.624 29.948 1.00 97.88 159 THR A N 1
ATOM 1209 C CA . THR A 1 159 ? -39.056 1.905 30.193 1.00 97.88 159 THR A CA 1
ATOM 1210 C C . THR A 1 159 ? -39.837 0.662 30.627 1.00 97.88 159 THR A C 1
ATOM 1212 O O . THR A 1 159 ? -40.668 0.738 31.529 1.00 97.88 159 THR A O 1
ATOM 1215 N N . GLU A 1 160 ? -39.544 -0.501 30.039 1.00 97.69 160 GLU A N 1
ATOM 1216 C CA . GLU A 1 160 ? -40.167 -1.775 30.411 1.00 97.69 160 GLU A CA 1
ATOM 1217 C C . GLU A 1 160 ? -39.763 -2.205 31.828 1.00 97.69 160 GLU A C 1
ATOM 1219 O O . GLU A 1 160 ? -40.621 -2.586 32.627 1.00 97.69 160 GLU A O 1
ATOM 1224 N N . LYS A 1 161 ? -38.479 -2.051 32.175 1.00 98.12 161 LYS A N 1
ATOM 1225 C CA . LYS A 1 161 ? -37.963 -2.269 33.529 1.00 98.12 161 LYS A CA 1
ATOM 1226 C C . LYS A 1 161 ? -38.676 -1.379 34.548 1.00 98.12 161 LYS A C 1
ATOM 1228 O O . LYS A 1 161 ? -39.160 -1.892 35.551 1.00 98.12 161 LYS A O 1
ATOM 1233 N N . GLU A 1 162 ? -38.775 -0.075 34.290 1.00 97.81 162 GLU A N 1
ATOM 1234 C CA . GLU A 1 162 ? -39.448 0.868 35.193 1.00 97.81 162 GLU A CA 1
ATOM 1235 C C . GLU A 1 162 ? -40.929 0.502 35.395 1.00 97.81 162 GLU A C 1
ATOM 1237 O O . GLU A 1 162 ? -41.424 0.489 36.523 1.00 97.81 162 GLU A O 1
ATOM 1242 N N . LYS A 1 163 ? -41.629 0.122 34.318 1.00 97.38 163 LYS A N 1
ATOM 1243 C CA . LYS A 1 163 ? -43.020 -0.347 34.381 1.00 97.38 163 LYS A CA 1
ATOM 1244 C C . LYS A 1 163 ? -43.168 -1.601 35.252 1.00 97.38 163 LYS A C 1
ATOM 1246 O O . LYS A 1 163 ? -44.089 -1.667 36.067 1.00 97.38 163 LYS A O 1
ATOM 1251 N N . LEU A 1 164 ? -42.285 -2.589 35.097 1.00 97.38 164 LEU A N 1
ATOM 1252 C CA . LEU A 1 16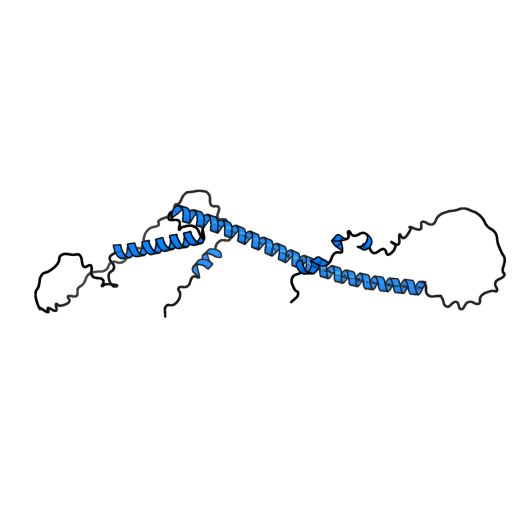4 ? -42.305 -3.818 35.900 1.00 97.38 164 LEU A CA 1
ATOM 1253 C C . LEU A 1 164 ? -41.968 -3.548 37.373 1.00 97.38 164 LEU A C 1
ATOM 1255 O O . LEU A 1 164 ? -42.617 -4.100 38.259 1.00 97.38 164 LEU A O 1
ATOM 1259 N N . GLU A 1 165 ? -41.010 -2.665 37.655 1.00 96.81 165 GLU A N 1
ATOM 1260 C CA . GLU A 1 165 ? -40.677 -2.244 39.021 1.00 96.81 165 GLU A CA 1
ATOM 1261 C C . GLU A 1 165 ? -41.861 -1.538 39.705 1.00 96.81 165 GLU A C 1
ATOM 1263 O O . GLU A 1 165 ? -42.147 -1.807 40.875 1.00 96.81 165 GLU A O 1
ATOM 1268 N N . GLN A 1 166 ? -42.602 -0.691 38.979 1.00 95.94 166 GLN A N 1
ATOM 1269 C CA . GLN A 1 166 ? -43.832 -0.066 39.481 1.00 95.94 166 GLN A CA 1
ATOM 1270 C C . GLN A 1 166 ? -44.925 -1.104 39.783 1.00 95.94 166 GLN A C 1
ATOM 1272 O O . GLN A 1 166 ? -45.555 -1.031 40.839 1.00 95.94 166 GLN A O 1
ATOM 1277 N N . GLN A 1 167 ? -45.124 -2.096 38.906 1.00 95.25 167 GLN A N 1
ATOM 1278 C CA . GLN A 1 167 ? -46.078 -3.191 39.135 1.00 95.25 167 GLN A CA 1
ATOM 1279 C C . GLN A 1 167 ? -45.697 -4.035 40.356 1.00 95.25 167 GLN A C 1
ATOM 1281 O O . GLN A 1 167 ? -46.548 -4.305 41.203 1.00 95.25 167 GLN A O 1
ATOM 1286 N N . LEU A 1 168 ? -44.416 -4.388 40.496 1.00 94.56 168 LEU A N 1
ATOM 1287 C CA . LEU A 1 168 ? -43.910 -5.130 41.650 1.00 94.56 168 LEU A CA 1
ATOM 1288 C C . LEU A 1 168 ? -44.112 -4.344 42.951 1.00 94.56 168 LEU A C 1
ATOM 1290 O O . LEU A 1 168 ? -44.535 -4.908 43.958 1.00 94.56 168 LEU A O 1
ATOM 1294 N N . LYS A 1 169 ? -43.859 -3.030 42.933 1.00 92.69 169 LYS A N 1
ATOM 1295 C CA . LYS A 1 169 ? -44.074 -2.154 44.090 1.00 92.69 169 LYS A CA 1
ATOM 1296 C C . LYS A 1 169 ? -45.555 -2.015 44.448 1.00 92.69 169 LYS A C 1
ATOM 1298 O O . LYS A 1 169 ? -45.865 -1.955 45.630 1.00 92.69 169 LYS A O 1
ATOM 1303 N N . ALA A 1 170 ? -46.456 -1.996 43.465 1.00 90.88 170 ALA A N 1
ATOM 1304 C CA . ALA A 1 170 ? -47.900 -1.979 43.697 1.00 90.88 170 ALA A CA 1
ATOM 1305 C C . ALA A 1 170 ? -48.422 -3.314 44.258 1.00 90.88 170 ALA A C 1
ATOM 1307 O O . ALA A 1 170 ? -49.285 -3.308 45.130 1.00 90.88 170 ALA A O 1
ATOM 1308 N N . MET A 1 171 ? -47.878 -4.449 43.806 1.00 88.62 171 MET A N 1
ATOM 1309 C CA . MET A 1 171 ? -48.232 -5.777 44.329 1.00 88.62 171 MET A CA 1
ATOM 1310 C C . MET A 1 171 ? -47.683 -6.024 45.740 1.00 88.62 171 MET A C 1
ATOM 1312 O O . MET A 1 171 ? -48.355 -6.657 46.548 1.00 88.62 171 MET A O 1
ATOM 1316 N N . ASN A 1 172 ? -46.488 -5.508 46.045 1.00 83.44 172 ASN A N 1
ATOM 1317 C CA . ASN A 1 172 ? -45.859 -5.618 47.365 1.00 83.44 172 ASN A CA 1
ATOM 1318 C C . ASN A 1 172 ? -46.216 -4.463 48.315 1.00 83.44 172 ASN A C 1
ATOM 1320 O O . ASN A 1 172 ? -45.755 -4.454 49.459 1.00 83.44 172 ASN A O 1
ATOM 1324 N N . ALA A 1 173 ? -47.001 -3.475 47.872 1.00 65.50 173 ALA A N 1
ATOM 1325 C CA . ALA A 1 173 ? -47.507 -2.440 48.760 1.00 65.50 173 ALA A CA 1
ATOM 1326 C C . ALA A 1 173 ? -48.431 -3.103 49.798 1.00 65.50 173 ALA A C 1
ATOM 1328 O O . ALA A 1 173 ? -49.309 -3.877 49.406 1.00 65.50 173 ALA A O 1
ATOM 1329 N N . PRO A 1 174 ? -48.263 -2.825 51.105 1.00 60.97 174 PRO A N 1
ATOM 1330 C CA . PRO A 1 174 ? -49.182 -3.312 52.120 1.00 60.97 174 PRO A CA 1
ATOM 1331 C C . PRO A 1 174 ? -50.593 -2.875 51.733 1.00 60.97 174 PRO A C 1
ATOM 1333 O O . PRO A 1 174 ? -50.875 -1.677 51.670 1.00 60.97 174 PRO A O 1
ATOM 1336 N N . GLN A 1 175 ? -51.462 -3.840 51.427 1.00 58.72 175 GLN A N 1
ATOM 1337 C CA . GLN A 1 175 ? -52.891 -3.579 51.293 1.00 58.72 175 GLN A CA 1
ATOM 1338 C C . GLN A 1 175 ? -53.316 -2.801 52.548 1.00 58.72 175 GLN A C 1
ATOM 1340 O O . GLN A 1 175 ? -52.947 -3.218 53.653 1.00 58.72 175 GLN A O 1
ATOM 1345 N N . PRO A 1 176 ? -54.032 -1.669 52.430 1.00 49.75 176 PRO A N 1
ATOM 1346 C CA . PRO A 1 176 ? -54.592 -1.004 53.590 1.00 49.75 176 PRO A CA 1
ATOM 1347 C C . PRO A 1 176 ? -55.679 -1.925 54.147 1.00 49.75 176 PRO A C 1
ATOM 1349 O O . PRO A 1 176 ? -56.836 -1.883 53.735 1.00 49.75 176 PRO A O 1
ATOM 1352 N N . SER A 1 177 ? -55.273 -2.820 55.044 1.00 47.09 177 SER A N 1
ATOM 1353 C CA . SER A 1 177 ? -56.136 -3.747 55.759 1.00 47.09 177 SER A CA 1
ATOM 1354 C C . SER A 1 177 ? -57.005 -2.963 56.739 1.00 47.09 177 SER A C 1
ATOM 1356 O O . SER A 1 177 ? -56.749 -2.934 57.937 1.00 47.09 177 SER A O 1
ATOM 1358 N N . PHE A 1 178 ? -58.064 -2.341 56.226 1.00 52.75 178 PHE A N 1
ATOM 1359 C CA . PHE A 1 178 ? -59.250 -1.995 57.001 1.00 52.75 178 PHE A CA 1
ATOM 1360 C C . PHE A 1 178 ? -60.145 -3.236 57.107 1.00 52.75 178 PHE A C 1
ATOM 1362 O O . PHE A 1 178 ? -61.269 -3.257 56.618 1.00 52.75 178 PHE A O 1
ATOM 1369 N N . PHE A 1 179 ? -59.631 -4.295 57.728 1.00 57.53 179 PHE A N 1
ATOM 1370 C CA . PHE A 1 179 ? -60.455 -5.401 58.203 1.00 57.53 179 PHE A CA 1
ATOM 1371 C C . PHE A 1 179 ? -60.173 -5.587 59.697 1.00 57.53 179 PHE A C 1
ATOM 1373 O O . PHE A 1 179 ? -59.003 -5.633 60.085 1.00 57.53 179 PHE A O 1
ATOM 1380 N N . PRO A 1 180 ? -61.210 -5.642 60.553 1.00 47.41 180 PRO A N 1
ATOM 1381 C CA . PRO A 1 180 ? -61.032 -5.806 61.987 1.00 47.41 180 PRO A CA 1
ATOM 1382 C C . PRO A 1 180 ? -60.411 -7.182 62.248 1.00 47.41 180 PRO A C 1
ATOM 1384 O O . PRO A 1 180 ? -60.990 -8.211 61.903 1.00 47.41 180 PRO A O 1
ATOM 1387 N N . ALA A 1 181 ? -59.210 -7.195 62.825 1.00 47.34 181 ALA A N 1
ATOM 1388 C CA . ALA A 1 181 ? -58.539 -8.421 63.231 1.00 47.34 181 ALA A CA 1
ATOM 1389 C C . ALA A 1 181 ? -59.393 -9.159 64.285 1.00 47.34 181 ALA A C 1
ATOM 1391 O O . ALA A 1 181 ? -59.757 -8.544 65.292 1.00 47.34 181 ALA A O 1
ATOM 1392 N N . PRO A 1 182 ? -59.715 -10.454 64.104 1.00 53.00 182 PRO A N 1
ATOM 1393 C CA . PRO A 1 182 ? -60.281 -11.256 65.178 1.00 53.00 182 PRO A CA 1
ATOM 1394 C C . PRO A 1 182 ? -59.175 -11.582 66.203 1.00 53.00 182 PRO A C 1
ATOM 1396 O O . PRO A 1 182 ? -58.000 -11.679 65.832 1.00 53.00 182 PRO A O 1
ATOM 1399 N N . PRO A 1 183 ? -59.507 -11.734 67.496 1.00 52.59 183 PRO A N 1
ATOM 1400 C CA .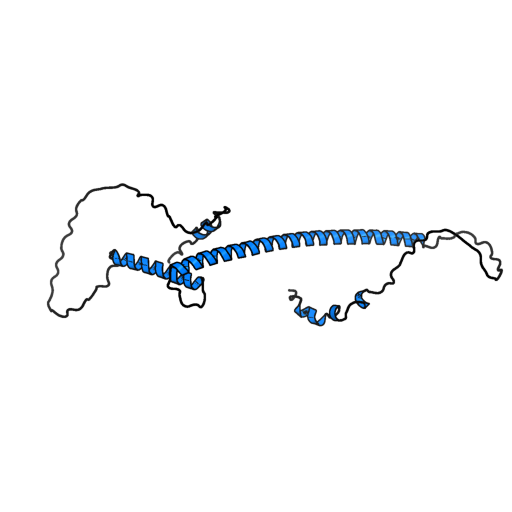 PRO A 1 183 ? -58.513 -11.886 68.552 1.00 52.59 183 PRO A CA 1
ATOM 1401 C C . PRO A 1 183 ? -57.752 -13.215 68.424 1.00 52.59 183 PRO A C 1
ATOM 1403 O O . PRO A 1 183 ? -58.349 -14.288 68.343 1.00 52.59 183 PRO A O 1
ATOM 1406 N N . MET A 1 184 ? -56.417 -13.124 68.426 1.00 44.53 184 MET A N 1
ATOM 1407 C CA . MET A 1 184 ? -55.489 -14.256 68.495 1.00 44.53 184 MET A CA 1
ATOM 1408 C C . MET A 1 184 ? -55.643 -15.014 69.819 1.00 44.53 184 MET A C 1
ATOM 1410 O O . MET A 1 184 ? -55.467 -14.441 70.893 1.00 44.53 184 MET A O 1
ATOM 1414 N N . MET A 1 185 ? -55.863 -16.325 69.725 1.00 54.16 185 MET A N 1
ATOM 1415 C CA . MET A 1 185 ? -55.576 -17.288 70.790 1.00 54.16 185 MET A CA 1
ATOM 1416 C C . MET A 1 185 ? -54.172 -17.875 70.556 1.00 54.16 185 MET A C 1
ATOM 1418 O O . MET A 1 185 ? -53.869 -18.247 69.419 1.00 54.16 185 MET A O 1
ATOM 1422 N N . PRO A 1 186 ? -53.306 -17.987 71.579 1.00 39.94 186 PRO A N 1
ATOM 1423 C CA . PRO A 1 186 ? -52.001 -18.619 71.443 1.00 39.94 186 PRO A CA 1
ATOM 1424 C C . PRO A 1 186 ? -52.129 -20.124 71.708 1.00 39.94 186 PRO A C 1
ATOM 1426 O O . PRO A 1 186 ? -52.676 -20.533 72.729 1.00 39.94 186 PRO A O 1
ATOM 1429 N N . THR A 1 187 ? -51.595 -20.970 70.830 1.00 45.19 187 THR A N 1
ATOM 1430 C CA . THR A 1 187 ? -51.285 -22.353 71.211 1.00 45.19 187 THR A CA 1
ATOM 1431 C C . THR A 1 187 ? -50.063 -22.871 70.467 1.00 45.19 187 THR A C 1
ATOM 1433 O O . THR A 1 187 ? -49.771 -22.481 69.338 1.00 45.19 187 THR A O 1
ATOM 1436 N N . ALA A 1 188 ? -49.303 -23.671 71.199 1.00 41.47 188 ALA A N 1
ATOM 1437 C CA . ALA A 1 188 ? -47.899 -23.954 71.020 1.00 41.47 188 ALA A CA 1
ATOM 1438 C C . ALA A 1 188 ? -47.642 -25.294 70.312 1.00 41.47 188 ALA A C 1
ATOM 1440 O O . ALA A 1 188 ? -48.400 -26.241 70.470 1.00 41.47 188 ALA A O 1
ATOM 1441 N N . PHE A 1 189 ? -46.463 -25.349 69.684 1.00 40.50 189 PHE A N 1
ATOM 1442 C CA . PHE A 1 189 ? -45.536 -26.487 69.632 1.00 40.50 189 PHE A CA 1
ATOM 1443 C C . PHE A 1 189 ? -45.864 -27.739 68.781 1.00 40.50 189 PHE A C 1
ATOM 1445 O O . PHE A 1 189 ? -47.002 -28.152 68.613 1.00 40.50 189 PHE A O 1
ATOM 1452 N N . ALA A 1 190 ? -44.757 -28.364 68.349 1.00 42.53 190 ALA A N 1
ATOM 1453 C CA . ALA A 1 190 ? -44.566 -29.735 67.853 1.00 42.53 190 ALA A CA 1
ATOM 1454 C C . ALA A 1 190 ? -44.830 -30.065 66.364 1.00 42.53 190 ALA A C 1
ATOM 1456 O O . ALA A 1 190 ? -45.901 -30.493 65.962 1.00 42.53 190 ALA A O 1
ATOM 1457 N N . SER A 1 191 ? -43.738 -29.964 65.592 1.00 40.78 191 SER A N 1
ATOM 1458 C CA . SER A 1 191 ? -43.063 -31.057 64.856 1.00 40.78 191 SER A CA 1
ATOM 1459 C C . SER A 1 191 ? -43.818 -32.021 63.915 1.00 40.78 191 SER A C 1
ATOM 1461 O O . SER A 1 191 ? -44.702 -32.758 64.329 1.00 40.78 191 SER A O 1
ATOM 1463 N N . ALA A 1 192 ? -43.180 -32.184 62.744 1.00 40.75 192 ALA A N 1
ATOM 1464 C CA . ALA A 1 192 ? -42.928 -33.430 62.002 1.00 40.75 192 ALA A CA 1
ATOM 1465 C C . ALA A 1 192 ? -43.895 -33.875 60.879 1.00 40.75 192 ALA A C 1
ATOM 1467 O O . ALA A 1 192 ? -45.024 -34.279 61.105 1.00 40.75 192 ALA A O 1
ATOM 1468 N N . GLN A 1 193 ? -43.300 -33.898 59.673 1.00 38.72 193 GLN A N 1
ATOM 1469 C CA . GLN A 1 193 ? -43.447 -34.867 58.571 1.00 38.72 193 GLN A CA 1
ATOM 1470 C C . GLN A 1 193 ? -44.831 -35.119 57.944 1.00 38.72 193 GLN A C 1
ATOM 1472 O O . GLN A 1 193 ? -45.693 -35.754 58.533 1.00 38.72 193 GLN A O 1
ATOM 1477 N N . GLY A 1 194 ? -44.949 -34.814 56.642 1.00 41.00 194 GLY A N 1
ATOM 1478 C CA . GLY A 1 194 ? -45.953 -35.460 55.785 1.00 41.00 194 GLY A CA 1
ATOM 1479 C C . GLY A 1 194 ? -46.129 -34.859 54.385 1.00 41.00 194 GLY A C 1
ATOM 1480 O O . GLY A 1 194 ? -46.882 -33.913 54.229 1.00 41.00 194 GLY A O 1
ATOM 1481 N N . GLN A 1 195 ? -45.422 -35.432 53.399 1.00 42.31 195 GLN A N 1
ATOM 1482 C CA . GLN A 1 195 ? -45.821 -35.715 51.995 1.00 42.31 195 GLN A CA 1
ATOM 1483 C C . GLN A 1 195 ? -46.774 -34.740 51.248 1.00 42.31 195 GLN A C 1
ATOM 1485 O O . GLN A 1 195 ? -47.946 -34.645 51.574 1.00 42.31 195 GLN A O 1
ATOM 1490 N N . ALA A 1 196 ? -46.300 -34.010 50.220 1.00 43.81 196 ALA A N 1
ATOM 1491 C CA . ALA A 1 196 ? -46.308 -34.368 48.772 1.00 43.81 196 ALA A CA 1
ATOM 1492 C C . ALA A 1 196 ? -47.602 -33.933 48.022 1.00 43.81 196 ALA A C 1
ATOM 1494 O O . ALA A 1 196 ? -48.642 -33.829 48.656 1.00 43.81 196 ALA A O 1
ATOM 1495 N N . PRO A 1 197 ? -47.638 -33.803 46.674 1.00 46.72 197 PRO A N 1
ATOM 1496 C CA . PRO A 1 197 ? -46.651 -33.285 45.718 1.00 46.72 197 PRO A CA 1
ATOM 1497 C C . PRO A 1 197 ? -47.256 -32.239 44.735 1.00 46.72 197 PRO A C 1
ATOM 1499 O O . PRO A 1 197 ? -48.458 -32.191 44.507 1.00 46.72 197 PRO A O 1
ATOM 1502 N N . GLY A 1 198 ? -46.403 -31.480 44.038 1.00 40.50 198 GLY A N 1
ATOM 1503 C CA . GLY A 1 198 ? -46.753 -30.944 42.714 1.00 40.50 198 GLY A CA 1
ATOM 1504 C C . GLY A 1 198 ? -47.037 -29.448 42.632 1.00 40.50 198 GLY A C 1
ATOM 1505 O O . GLY A 1 198 ? -48.174 -29.048 42.452 1.00 40.50 198 GLY A O 1
ATOM 1506 N N . ASN A 1 199 ? -45.981 -28.632 42.620 1.00 47.38 199 ASN A N 1
ATOM 1507 C CA . ASN A 1 199 ? -45.980 -27.367 41.887 1.00 47.38 199 ASN A CA 1
ATOM 1508 C C . ASN A 1 199 ? -44.606 -27.195 41.238 1.00 47.38 199 ASN A C 1
ATOM 1510 O O . ASN A 1 199 ? -43.581 -27.141 41.915 1.00 47.38 199 ASN A O 1
ATOM 1514 N N . LYS A 1 200 ? -44.592 -27.169 39.902 1.00 50.06 200 LYS A N 1
ATOM 1515 C CA . LYS A 1 200 ? -43.406 -26.970 39.062 1.00 50.06 200 LYS A CA 1
ATOM 1516 C C . LYS A 1 200 ? -42.955 -25.508 39.170 1.00 50.06 200 LYS A C 1
ATOM 1518 O O . LYS A 1 200 ? -43.188 -24.718 38.265 1.00 50.06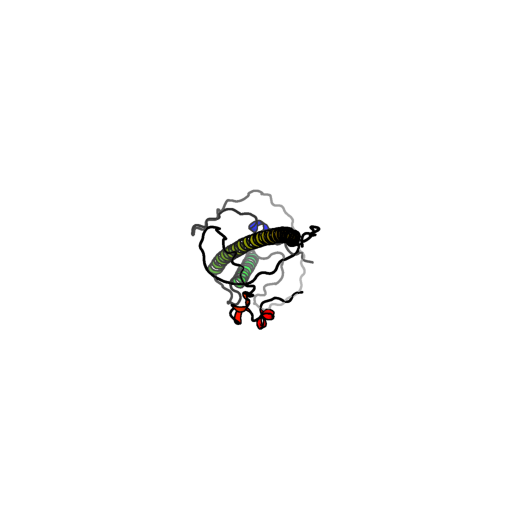 200 LYS A O 1
ATOM 1523 N N . MET A 1 201 ? -42.352 -25.135 40.295 1.00 49.34 201 MET A N 1
ATOM 1524 C CA . MET A 1 201 ? -41.612 -23.881 40.413 1.00 49.34 201 MET A CA 1
ATOM 1525 C C . MET A 1 201 ? -40.284 -24.071 39.679 1.00 49.34 201 MET A C 1
ATOM 1527 O O . MET A 1 201 ? -39.402 -24.787 40.150 1.00 49.34 201 MET A O 1
ATOM 1531 N N . VAL A 1 202 ? -40.162 -23.476 38.494 1.00 58.69 202 VAL A N 1
ATOM 1532 C CA . VAL A 1 202 ? -38.869 -23.323 37.823 1.00 58.69 202 VAL A CA 1
ATOM 1533 C C . VAL A 1 202 ? -38.000 -22.451 38.737 1.00 58.69 202 VAL A C 1
ATOM 1535 O O . VAL A 1 202 ? -38.438 -21.351 39.084 1.00 58.69 202 VAL A O 1
ATOM 1538 N N . PRO A 1 203 ? -36.808 -22.896 39.168 1.00 58.59 203 PRO A N 1
ATOM 1539 C CA . PRO A 1 203 ? -35.927 -22.051 39.956 1.00 58.59 203 PRO A CA 1
ATOM 1540 C C . PRO A 1 203 ? -35.519 -20.851 39.101 1.00 58.59 203 PRO A C 1
ATOM 1542 O O . PRO A 1 203 ? -34.841 -21.007 38.085 1.00 58.59 203 PRO A O 1
ATOM 1545 N N . ILE A 1 204 ? -35.927 -19.647 39.503 1.00 58.75 204 ILE A N 1
ATOM 1546 C CA . ILE A 1 204 ? -35.307 -18.422 39.005 1.00 58.75 204 ILE A CA 1
ATOM 1547 C C . ILE A 1 204 ? -33.895 -18.420 39.589 1.00 58.75 204 ILE A C 1
ATOM 1549 O O . ILE A 1 204 ? -33.694 -18.109 40.763 1.00 58.75 204 ILE A O 1
ATOM 1553 N N . ILE A 1 205 ? -32.919 -18.827 38.778 1.00 61.22 205 ILE A N 1
ATOM 1554 C CA . ILE A 1 205 ? -31.497 -18.668 39.079 1.00 61.22 205 ILE A CA 1
ATOM 1555 C C . ILE A 1 205 ? -31.211 -17.167 39.017 1.00 61.22 205 ILE A C 1
ATOM 1557 O O . ILE A 1 205 ? -30.869 -16.602 37.981 1.00 61.22 205 ILE A O 1
ATOM 1561 N N . SER A 1 206 ? -31.424 -16.501 40.149 1.00 51.47 206 SER A N 1
ATOM 1562 C CA . SER A 1 206 ? -30.890 -15.173 40.407 1.00 51.47 206 SER A CA 1
ATOM 1563 C C . SER A 1 206 ? -29.379 -15.324 40.527 1.00 51.47 206 SER A C 1
ATOM 1565 O O . SER A 1 206 ? -28.888 -15.827 41.538 1.00 51.47 206 SER A O 1
ATOM 1567 N N . TYR A 1 207 ? -28.639 -14.915 39.495 1.00 58.34 207 TYR A N 1
ATOM 1568 C CA . TYR A 1 207 ? -27.190 -14.787 39.595 1.00 58.34 207 TYR A CA 1
ATOM 1569 C C . TYR A 1 207 ? -26.866 -13.845 40.767 1.00 58.34 207 TYR A C 1
ATOM 1571 O O . TYR A 1 207 ? -27.362 -12.713 40.784 1.00 58.34 207 TYR A O 1
ATOM 1579 N N . PRO A 1 208 ? -26.077 -14.278 41.766 1.00 56.38 208 PRO A N 1
ATOM 1580 C CA . PRO A 1 208 ? -25.573 -13.366 42.780 1.00 56.38 208 PRO A CA 1
ATOM 1581 C C . PRO A 1 208 ? -24.757 -12.284 42.068 1.00 56.38 208 PRO A C 1
ATOM 1583 O O . PRO A 1 208 ? -24.019 -12.588 41.132 1.00 56.38 208 PRO A O 1
ATOM 1586 N N . GLY A 1 209 ? -24.930 -11.027 42.485 1.00 61.16 209 GLY A N 1
ATOM 1587 C CA . GLY A 1 209 ? -24.311 -9.827 41.909 1.00 61.16 209 GLY A CA 1
ATOM 1588 C C . GLY A 1 209 ? -22.790 -9.760 42.076 1.00 61.16 209 GLY A C 1
ATOM 1589 O O . GLY A 1 209 ? -22.263 -8.783 42.599 1.00 61.16 209 GLY A O 1
ATOM 1590 N N . VAL A 1 210 ? -22.080 -10.797 41.644 1.00 61.59 210 VAL A N 1
ATOM 1591 C CA . VAL A 1 210 ? -20.628 -10.831 41.564 1.00 61.59 210 VAL A CA 1
ATOM 1592 C C . VAL A 1 210 ? -20.247 -10.165 40.250 1.00 61.59 210 VAL A C 1
ATOM 1594 O O . VAL A 1 210 ? -20.563 -10.660 39.168 1.00 61.59 210 VAL A O 1
ATOM 1597 N N . ALA A 1 211 ? -19.604 -9.003 40.338 1.00 65.50 211 ALA A N 1
ATOM 1598 C CA . ALA A 1 211 ? -19.069 -8.333 39.167 1.00 65.50 211 ALA A CA 1
ATOM 1599 C C . ALA A 1 211 ? -18.067 -9.270 38.473 1.00 65.50 211 ALA A C 1
ATOM 1601 O O . ALA A 1 211 ? -17.069 -9.670 39.071 1.00 65.50 211 ALA A O 1
ATOM 1602 N N . MET A 1 212 ? -18.324 -9.602 37.206 1.00 76.25 212 MET A N 1
ATOM 1603 C CA . MET A 1 212 ? -17.496 -10.507 36.395 1.00 76.25 212 MET A CA 1
ATOM 1604 C C . MET A 1 212 ? -16.015 -10.078 36.328 1.00 76.25 212 MET A C 1
ATOM 1606 O O . MET A 1 212 ? -15.143 -10.913 36.109 1.00 76.25 212 MET A O 1
ATOM 1610 N N . TRP A 1 213 ? -15.720 -8.803 36.610 1.00 72.81 213 TRP A N 1
ATOM 1611 C CA . TRP A 1 213 ? -14.368 -8.256 36.762 1.00 72.81 213 TRP A CA 1
ATOM 1612 C C . TRP A 1 213 ? -13.500 -9.010 37.783 1.00 72.81 213 TRP A C 1
ATOM 1614 O O . TRP A 1 213 ? -12.284 -9.015 37.643 1.00 72.81 213 TRP A O 1
ATOM 1624 N N . GLN A 1 214 ? -14.095 -9.697 38.768 1.00 71.38 214 GLN A N 1
ATOM 1625 C CA . GLN A 1 214 ? -13.356 -10.527 39.733 1.00 71.38 214 GLN A CA 1
ATOM 1626 C C . GLN A 1 214 ? -12.775 -11.815 39.122 1.00 71.38 214 GLN A C 1
ATOM 1628 O O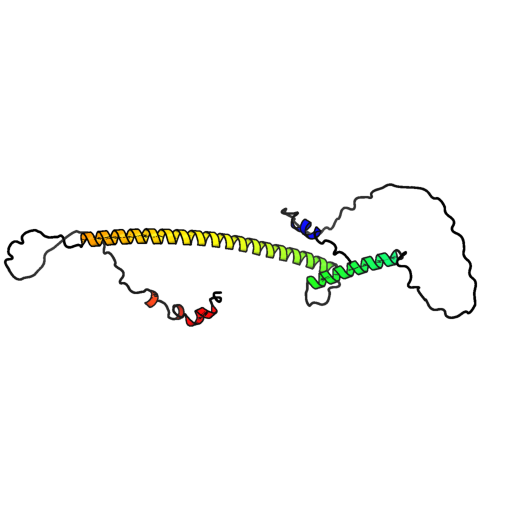 . GLN A 1 214 ? -11.884 -12.419 39.712 1.00 71.38 214 GLN A O 1
ATOM 1633 N N . PHE A 1 215 ? -13.253 -12.229 37.944 1.00 71.94 215 PHE A N 1
ATOM 1634 C CA . PHE A 1 215 ? -12.764 -13.402 37.210 1.00 71.94 215 PHE A CA 1
ATOM 1635 C C . PHE A 1 215 ? -11.847 -13.033 36.036 1.00 71.94 215 PHE A C 1
ATOM 1637 O O . PHE A 1 215 ? -11.421 -13.911 35.286 1.00 71.94 215 PHE A O 1
ATOM 1644 N N . MET A 1 216 ? -11.548 -11.745 35.851 1.00 72.19 216 MET A N 1
ATOM 1645 C CA . MET A 1 216 ? -10.679 -11.293 34.773 1.00 72.19 216 MET A CA 1
ATOM 1646 C C . MET A 1 216 ? -9.198 -11.375 35.182 1.00 72.19 216 MET A C 1
ATOM 1648 O O . MET A 1 216 ? -8.848 -10.974 36.294 1.00 72.19 216 MET A O 1
ATOM 1652 N N . PRO A 1 217 ? -8.302 -11.875 34.307 1.00 75.69 217 PRO A N 1
ATOM 1653 C CA . PRO A 1 217 ? -6.867 -11.872 34.571 1.00 75.69 217 PRO A CA 1
ATOM 1654 C C . PRO A 1 217 ? -6.366 -10.447 34.870 1.00 75.69 217 PRO A C 1
ATOM 1656 O O . PRO A 1 217 ? -6.765 -9.528 34.150 1.00 75.69 217 PRO A O 1
ATOM 1659 N N . PRO A 1 218 ? -5.458 -10.230 35.844 1.00 69.88 218 PRO A N 1
ATOM 1660 C CA . PRO A 1 218 ? -4.975 -8.893 36.217 1.00 69.88 218 PRO A CA 1
ATOM 1661 C C . PRO A 1 218 ? -4.485 -8.036 35.038 1.00 69.88 218 PRO A C 1
ATOM 1663 O O . PRO A 1 218 ? -4.707 -6.831 35.018 1.00 69.88 218 PRO A O 1
ATOM 1666 N N . ALA A 1 219 ? -3.917 -8.665 34.004 1.00 74.31 219 ALA A N 1
ATOM 1667 C CA . ALA A 1 219 ? -3.460 -7.999 32.781 1.00 74.31 219 ALA A CA 1
ATOM 1668 C C . ALA A 1 219 ? -4.583 -7.352 31.944 1.00 74.31 219 ALA A C 1
ATOM 1670 O O . ALA A 1 219 ? -4.311 -6.498 31.111 1.00 74.31 219 ALA A O 1
ATOM 1671 N N . SER A 1 220 ? -5.840 -7.753 32.144 1.00 69.31 220 SER A N 1
ATOM 1672 C CA . SER A 1 220 ? -7.001 -7.194 31.434 1.00 69.31 220 SER A CA 1
ATOM 1673 C C . SER A 1 220 ? -7.682 -6.035 32.171 1.00 69.31 220 SER A C 1
ATOM 1675 O O . SER A 1 220 ? -8.558 -5.386 31.606 1.00 69.31 220 SER A O 1
ATOM 1677 N N . VAL A 1 221 ? -7.262 -5.756 33.411 1.00 68.19 221 VAL A N 1
ATOM 1678 C CA . VAL A 1 221 ? -7.720 -4.618 34.230 1.00 68.19 221 VAL A CA 1
ATOM 1679 C C . VAL A 1 221 ? -6.622 -3.547 34.358 1.00 68.19 221 VAL A C 1
ATOM 1681 O O . VAL A 1 221 ? -6.829 -2.503 34.972 1.00 68.19 221 VAL A O 1
ATOM 1684 N N . ASP A 1 222 ? -5.445 -3.798 33.778 1.00 71.12 222 ASP A N 1
ATOM 1685 C CA . ASP A 1 222 ? -4.295 -2.900 33.817 1.00 71.12 222 ASP A CA 1
ATOM 1686 C C . ASP A 1 222 ? -4.456 -1.745 32.816 1.00 71.12 222 ASP A C 1
ATOM 1688 O O . ASP A 1 222 ? -4.257 -1.891 31.610 1.00 71.12 222 ASP A O 1
ATOM 1692 N N . THR A 1 223 ? -4.812 -0.567 33.331 1.00 76.38 223 THR A N 1
ATOM 1693 C CA . THR A 1 223 ? -4.954 0.672 32.552 1.00 76.38 223 THR A CA 1
ATOM 1694 C C . THR A 1 223 ? -3.659 1.483 32.472 1.00 76.38 223 THR A C 1
ATOM 1696 O O . THR A 1 223 ? -3.676 2.609 31.975 1.00 76.38 223 THR A O 1
ATOM 1699 N N . SER A 1 224 ? -2.525 0.969 32.964 1.00 75.88 224 SER A N 1
ATOM 1700 C CA . SER A 1 224 ? -1.261 1.719 32.977 1.00 75.88 224 SER A CA 1
ATOM 1701 C C . SER A 1 224 ? -0.759 2.067 31.570 1.00 75.88 224 SER A C 1
ATOM 1703 O O . SER A 1 224 ? -0.126 3.104 31.388 1.00 75.88 224 SER A O 1
ATOM 1705 N N . GLN A 1 225 ? -1.114 1.269 30.559 1.00 75.75 225 GLN A N 1
ATOM 1706 C CA . GLN A 1 225 ? -0.743 1.459 29.148 1.00 75.75 225 GLN A CA 1
ATOM 1707 C C . GLN A 1 225 ? -1.826 2.161 28.308 1.00 75.75 225 GLN A C 1
ATOM 1709 O O . GLN A 1 225 ? -1.639 2.391 27.113 1.00 75.75 225 GLN A O 1
ATOM 1714 N N . ASP A 1 226 ? -2.960 2.535 28.910 1.00 71.62 226 ASP A N 1
ATOM 1715 C CA . ASP A 1 226 ? -4.117 3.078 28.177 1.00 71.62 226 ASP A CA 1
ATOM 1716 C C . ASP A 1 226 ? -3.798 4.445 27.523 1.00 71.62 226 ASP A C 1
ATOM 1718 O O . ASP A 1 226 ? -4.390 4.823 26.514 1.00 71.62 226 ASP A O 1
ATOM 1722 N N . HIS A 1 227 ? -2.787 5.154 28.044 1.00 72.00 227 HIS A N 1
ATOM 1723 C CA . HIS A 1 227 ? -2.266 6.410 27.490 1.00 72.00 227 HIS A CA 1
ATOM 1724 C C . HIS A 1 227 ? -1.376 6.231 26.243 1.00 72.00 227 HIS A C 1
ATOM 1726 O O . HIS A 1 227 ? -1.182 7.190 25.502 1.00 72.00 227 HIS A O 1
ATOM 1732 N N . VAL A 1 228 ? -0.840 5.027 26.001 1.00 74.94 228 VAL A N 1
ATOM 1733 C CA . VAL A 1 228 ? -0.029 4.702 24.810 1.00 74.94 228 VAL A CA 1
ATOM 1734 C C . VAL A 1 228 ? -0.922 4.239 23.655 1.00 74.94 228 VAL A C 1
ATOM 1736 O O . VAL A 1 228 ? -0.603 4.459 22.489 1.00 74.94 228 VAL A O 1
ATOM 1739 N N . LEU A 1 229 ? -2.059 3.611 23.975 1.00 69.19 229 LEU A N 1
ATOM 1740 C CA . LEU A 1 229 ? -2.979 3.022 22.997 1.00 69.19 229 LEU A CA 1
ATOM 1741 C C . LEU A 1 229 ? -4.113 3.956 22.557 1.00 69.19 229 LEU A C 1
ATOM 1743 O O . LEU A 1 229 ? -4.790 3.655 21.572 1.00 69.19 229 LEU A O 1
ATOM 1747 N N . ARG A 1 230 ? -4.335 5.084 23.244 1.00 70.94 230 ARG A N 1
ATOM 1748 C CA . ARG A 1 230 ? -5.312 6.094 22.818 1.00 70.94 230 ARG A CA 1
ATOM 1749 C C . ARG A 1 230 ? -4.616 7.334 22.254 1.00 70.94 230 ARG A C 1
ATOM 1751 O O . ARG A 1 230 ? -3.774 7.912 22.937 1.00 70.94 230 ARG A O 1
ATOM 1758 N N . PRO A 1 231 ? -4.976 7.784 21.039 1.00 62.34 231 PRO A N 1
ATOM 1759 C CA . PRO A 1 231 ? -4.487 9.056 20.527 1.00 62.34 231 PRO A CA 1
ATOM 1760 C C . PRO A 1 231 ? -5.014 10.211 21.401 1.00 62.34 231 PRO A C 1
ATOM 1762 O O . PRO A 1 231 ? -6.119 10.099 21.945 1.00 62.34 231 PRO A O 1
ATOM 1765 N N . PRO A 1 232 ? -4.249 11.309 21.559 1.00 68.00 232 PRO A N 1
ATOM 1766 C CA . PRO A 1 232 ? -4.651 12.435 22.394 1.00 68.00 232 PRO A CA 1
ATOM 1767 C C . PRO A 1 232 ? -5.978 13.014 21.897 1.00 68.00 232 PRO A C 1
ATOM 1769 O O . PRO A 1 232 ? -6.141 13.309 20.713 1.00 68.00 232 PRO A O 1
ATOM 1772 N N . VAL A 1 233 ? -6.933 13.141 22.818 1.00 63.84 233 VAL A N 1
ATOM 1773 C CA . VAL A 1 233 ? -8.202 13.834 22.581 1.00 63.84 233 VAL A CA 1
ATOM 1774 C C . VAL A 1 233 ? -7.876 15.317 22.398 1.00 63.84 233 VAL A C 1
ATOM 1776 O O . VAL A 1 233 ? -7.294 15.924 23.297 1.00 63.84 233 VAL A O 1
ATOM 1779 N N . ALA A 1 234 ? -8.183 15.847 21.213 1.00 54.75 234 ALA A N 1
ATOM 1780 C CA . ALA A 1 234 ? -8.096 17.271 20.891 1.00 54.75 234 ALA A CA 1
ATOM 1781 C C . ALA A 1 234 ? -9.202 18.078 21.583 1.00 54.75 234 ALA A C 1
ATOM 1783 O O . ALA A 1 234 ? -10.304 17.512 21.783 1.00 54.75 234 ALA A O 1
#